Protein AF-A0A7J3BEK4-F1 (afdb_monomer)

Mean predicted aligned error: 5.61 Å

Solvent-accessible surface area (backbone atoms only — not comparable to full-atom values): 9987 Å² total; per-residue (Å²): 113,52,64,47,75,43,79,54,72,83,89,51,79,36,54,78,47,79,45,57,60,59,34,67,45,36,52,53,18,46,53,21,16,52,41,16,47,15,57,76,66,76,44,64,50,42,50,47,17,33,38,39,40,37,51,77,63,97,54,86,47,57,60,48,101,86,69,50,69,46,68,59,43,66,49,36,38,50,6,40,39,46,25,52,46,48,42,25,60,72,73,70,46,81,73,66,74,39,56,46,59,39,10,19,36,37,53,85,26,42,35,34,68,63,77,62,48,65,86,44,49,49,48,53,42,60,76,38,46,95,59,27,36,35,40,36,35,18,31,71,50,55,74,69,56,58,77,75,73,51,41,77,48,42,80,71,62,40,45,79,42,65,29,58,33,50,64,55,54,50,52,60,44,49,58,54,53,55,55,58,64,73,67,71,123

pLDDT: mean 90.03, std 11.68, range [35.66, 98.69]

Sequence (185 aa):
MKTSLISKSDGQLGNLSITGNVGESVREAVENAVTAVSNRHNTNLRRRFDIVVQFESPFEGGTDPTGKRFVAIDGGSIGLATAVALNSAYEKIAIPQKYAFTGKISIYGEVGEVGGITEGKLSAVLSLQDKCQNVVLPGINYEQFQPDELKPFTDRGLRIVPVKTLNEAIELVRESTSTEIGTGK

Structure (mmCIF, N/CA/C/O backbone):
data_AF-A0A7J3BEK4-F1
#
_entry.id   AF-A0A7J3BEK4-F1
#
loop_
_atom_site.group_PDB
_atom_site.id
_atom_site.type_symbol
_atom_site.label_atom_id
_atom_site.label_alt_id
_atom_site.label_comp_id
_atom_site.label_asym_id
_atom_site.label_entity_id
_atom_site.label_seq_id
_atom_site.pdbx_PDB_ins_code
_atom_site.Cartn_x
_atom_site.Cartn_y
_atom_site.Cartn_z
_atom_site.occupancy
_atom_site.B_iso_or_equiv
_atom_site.auth_seq_id
_atom_site.auth_comp_id
_atom_site.auth_asym_id
_atom_site.auth_atom_id
_atom_site.pdbx_PDB_model_num
ATOM 1 N N . MET A 1 1 ? -4.467 6.637 -7.072 1.00 88.81 1 MET A N 1
ATOM 2 C CA . MET A 1 1 ? -3.184 6.064 -7.545 1.00 88.81 1 MET A CA 1
ATOM 3 C C . MET A 1 1 ? -3.490 5.045 -8.625 1.00 88.81 1 MET A C 1
ATOM 5 O O . MET A 1 1 ? -4.447 4.297 -8.468 1.00 88.81 1 MET A O 1
ATOM 9 N N . LYS A 1 2 ? -2.704 5.020 -9.700 1.00 91.38 2 LYS A N 1
ATOM 10 C CA . LYS A 1 2 ? -2.831 4.056 -10.801 1.00 91.38 2 LYS A CA 1
ATOM 11 C C . LYS A 1 2 ? -1.499 3.337 -10.993 1.00 91.38 2 LYS A C 1
ATOM 13 O O . LYS A 1 2 ? -0.446 3.945 -10.801 1.00 91.38 2 LYS A O 1
ATOM 18 N N .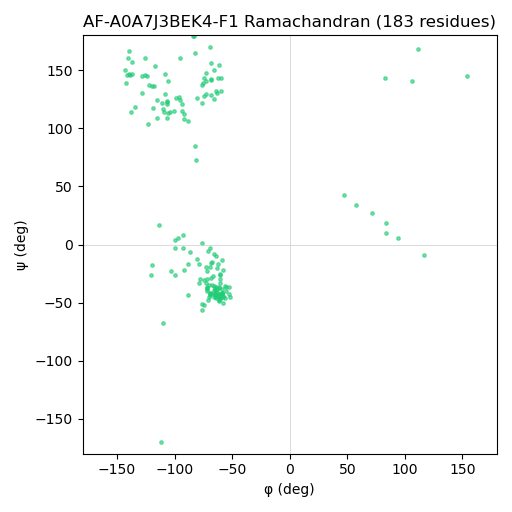 THR A 1 3 ? -1.546 2.059 -11.358 1.00 91.31 3 THR A N 1
ATOM 19 C CA . THR A 1 3 ? -0.350 1.266 -11.674 1.00 91.31 3 THR A CA 1
ATOM 20 C C . THR A 1 3 ? -0.517 0.585 -13.027 1.00 91.31 3 THR A C 1
ATOM 22 O O . THR A 1 3 ? -1.630 0.219 -13.402 1.00 91.31 3 THR A O 1
ATOM 25 N N . SER A 1 4 ? 0.576 0.456 -13.775 1.00 93.06 4 SER A N 1
ATOM 26 C CA . SER A 1 4 ? 0.603 -0.236 -15.063 1.00 93.06 4 SER A CA 1
ATOM 27 C C . SER A 1 4 ? 1.901 -1.021 -15.221 1.00 93.06 4 SER A C 1
ATOM 29 O O . SER A 1 4 ? 2.975 -0.533 -14.859 1.00 93.06 4 SER A O 1
ATOM 31 N N . LEU A 1 5 ? 1.784 -2.233 -15.765 1.00 93.19 5 LEU A N 1
ATOM 32 C CA . LEU A 1 5 ? 2.894 -3.111 -16.120 1.00 93.19 5 LEU A CA 1
ATOM 33 C C . LEU A 1 5 ? 2.893 -3.291 -17.640 1.00 93.19 5 LEU A C 1
ATOM 35 O O . LEU A 1 5 ? 2.012 -3.948 -18.193 1.00 93.19 5 LEU A O 1
ATOM 39 N N . ILE A 1 6 ? 3.871 -2.693 -18.317 1.00 92.62 6 ILE A N 1
ATOM 40 C CA . ILE A 1 6 ? 3.979 -2.712 -19.780 1.00 92.62 6 ILE A CA 1
ATOM 41 C C . ILE A 1 6 ? 5.011 -3.769 -20.162 1.00 92.62 6 ILE A C 1
ATOM 43 O O . ILE A 1 6 ? 6.183 -3.644 -19.811 1.00 92.62 6 ILE A O 1
ATOM 47 N N . SER A 1 7 ? 4.578 -4.832 -20.842 1.00 87.75 7 SER A N 1
ATOM 48 C CA . SER A 1 7 ? 5.454 -5.942 -21.236 1.00 87.75 7 SER A CA 1
ATOM 49 C C . SER A 1 7 ? 6.608 -5.486 -22.124 1.00 87.75 7 SER A C 1
ATOM 51 O O . SER A 1 7 ? 6.430 -4.640 -22.999 1.00 87.75 7 SER A O 1
ATOM 53 N N . LYS A 1 8 ? 7.776 -6.105 -21.933 1.00 83.25 8 LYS A N 1
ATOM 54 C CA . LYS A 1 8 ? 8.975 -5.851 -22.739 1.00 83.25 8 LYS A CA 1
ATOM 55 C C . LYS A 1 8 ? 9.54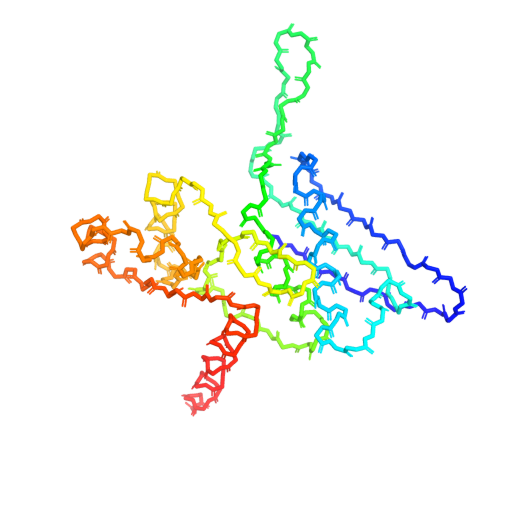5 -7.130 -23.340 1.00 83.25 8 LYS A C 1
ATOM 57 O O . LYS A 1 8 ? 9.286 -8.229 -22.856 1.00 83.25 8 LYS A O 1
ATOM 62 N N . SER A 1 9 ? 10.356 -6.953 -24.378 1.00 72.19 9 SER A N 1
ATOM 63 C CA . SER A 1 9 ? 11.257 -7.976 -24.908 1.00 72.19 9 SER A CA 1
ATOM 64 C C . SER A 1 9 ? 12.393 -8.277 -23.923 1.00 72.19 9 SER A C 1
ATOM 66 O O . SER A 1 9 ? 12.909 -7.367 -23.271 1.00 72.19 9 SER A O 1
ATOM 68 N N . ASP A 1 10 ? 12.784 -9.549 -23.843 1.00 69.00 10 ASP A N 1
ATOM 69 C CA . ASP A 1 10 ? 13.784 -10.052 -22.897 1.00 69.00 10 ASP A CA 1
ATOM 70 C C . ASP A 1 10 ? 15.174 -9.416 -23.111 1.00 69.00 10 ASP A C 1
ATOM 72 O O . ASP A 1 10 ? 15.593 -9.178 -24.244 1.00 69.00 10 ASP A O 1
ATOM 76 N N . GLY A 1 11 ? 15.906 -9.161 -22.018 1.00 66.62 11 GLY A N 1
ATOM 77 C CA . GLY A 1 11 ? 17.333 -8.788 -22.056 1.00 66.62 11 GLY A CA 1
ATOM 78 C C . GLY A 1 11 ? 17.716 -7.395 -21.535 1.00 66.62 11 GLY A C 1
ATOM 79 O O . GLY A 1 11 ? 18.904 -7.144 -21.340 1.00 66.62 11 GLY A O 1
ATOM 80 N N . GLN A 1 12 ? 16.762 -6.502 -21.240 1.00 78.88 12 GLN A N 1
ATOM 81 C CA . GLN A 1 12 ? 17.037 -5.193 -20.619 1.00 78.88 12 GLN A CA 1
ATOM 82 C C . GLN A 1 12 ? 16.207 -4.979 -19.347 1.00 78.88 12 GLN A C 1
ATOM 84 O O . GLN A 1 12 ? 15.060 -5.410 -19.262 1.00 78.88 12 GLN A O 1
ATOM 89 N N . LEU A 1 13 ? 16.777 -4.289 -18.352 1.00 86.38 13 LEU A N 1
ATOM 90 C CA . LEU A 1 13 ? 16.013 -3.844 -17.185 1.00 86.38 13 LEU A CA 1
ATOM 91 C C . LEU A 1 13 ? 14.977 -2.800 -17.619 1.00 86.38 13 LEU A C 1
ATOM 93 O O . LEU A 1 13 ? 15.306 -1.787 -18.232 1.00 86.38 13 LEU A O 1
ATOM 97 N N . GLY A 1 14 ? 13.720 -3.052 -17.286 1.00 88.75 14 GLY A N 1
ATOM 98 C CA . GLY A 1 14 ? 12.605 -2.138 -17.455 1.00 88.75 14 GLY A CA 1
ATOM 99 C C . GLY A 1 14 ? 12.724 -0.904 -16.569 1.00 88.75 14 GLY A C 1
ATOM 100 O O . GLY A 1 14 ? 13.306 -0.924 -15.475 1.00 88.75 14 GLY A O 1
ATOM 101 N N . ASN A 1 15 ? 12.163 0.191 -17.059 1.00 93.88 15 ASN A N 1
ATOM 102 C CA . ASN A 1 15 ? 12.116 1.471 -16.380 1.00 93.88 15 ASN A CA 1
ATOM 103 C C . ASN A 1 15 ? 11.084 1.428 -15.252 1.00 93.88 15 ASN A C 1
ATOM 105 O O . ASN A 1 15 ? 10.029 0.813 -15.386 1.00 93.88 15 ASN A O 1
ATOM 109 N N . LEU A 1 16 ? 11.392 2.099 -14.144 1.00 96.12 16 LEU A N 1
ATOM 110 C CA . LEU A 1 16 ? 10.420 2.412 -13.104 1.00 96.12 16 LEU A CA 1
ATOM 111 C C . LEU A 1 16 ? 10.115 3.907 -13.200 1.00 96.12 16 LEU A C 1
ATOM 113 O O . LEU A 1 16 ? 10.967 4.740 -12.902 1.00 96.12 16 LEU A O 1
ATOM 117 N N . SER A 1 17 ? 8.914 4.242 -13.656 1.00 96.44 17 SER A N 1
ATOM 118 C CA . SER A 1 17 ? 8.445 5.618 -13.781 1.00 96.44 17 SER A CA 1
ATOM 119 C C . SER A 1 17 ? 7.472 5.933 -12.656 1.00 96.44 17 SER A C 1
ATOM 121 O O . SER A 1 17 ? 6.373 5.383 -12.593 1.00 96.44 17 SER A O 1
ATOM 123 N N . ILE A 1 18 ? 7.874 6.848 -11.778 1.00 96.44 18 ILE A N 1
ATOM 124 C CA . ILE A 1 18 ? 7.057 7.330 -10.665 1.00 96.44 18 ILE A CA 1
ATOM 125 C C . ILE A 1 18 ? 6.648 8.761 -10.986 1.00 96.44 18 ILE A C 1
ATOM 127 O O . ILE A 1 18 ? 7.496 9.648 -11.091 1.00 96.44 18 ILE A O 1
ATOM 131 N N . THR A 1 19 ? 5.352 8.975 -11.184 1.00 92.25 19 THR A N 1
ATOM 132 C CA . THR A 1 19 ? 4.799 10.259 -11.631 1.00 92.25 19 THR A CA 1
ATOM 133 C C . THR A 1 19 ? 3.878 10.868 -10.578 1.00 92.25 19 THR A C 1
ATOM 135 O O . THR A 1 19 ? 3.288 10.157 -9.761 1.00 92.25 19 THR A O 1
ATOM 138 N N . GLY A 1 20 ? 3.763 12.196 -10.606 1.00 88.88 20 GLY A N 1
ATOM 139 C CA . GLY A 1 20 ? 3.088 12.995 -9.584 1.00 88.88 20 GLY A CA 1
ATOM 140 C C . GLY A 1 20 ? 4.077 13.854 -8.792 1.00 88.88 20 GLY A C 1
ATOM 141 O O . GLY A 1 20 ? 5.294 13.689 -8.893 1.00 88.88 20 GLY A O 1
ATOM 142 N N . ASN A 1 21 ? 3.562 14.803 -8.010 1.00 89.19 21 ASN A N 1
ATOM 143 C CA . ASN A 1 21 ? 4.382 15.664 -7.156 1.00 89.19 21 ASN A CA 1
ATOM 144 C C . ASN A 1 21 ? 4.754 14.943 -5.844 1.00 89.19 21 ASN A C 1
ATOM 146 O O . ASN A 1 21 ? 4.192 15.233 -4.785 1.00 89.19 21 ASN A O 1
ATOM 150 N N . VAL A 1 22 ? 5.658 13.963 -5.952 1.00 92.12 22 VAL A N 1
ATOM 151 C CA . VAL A 1 22 ? 6.044 13.053 -4.861 1.00 92.12 22 VAL A CA 1
ATOM 152 C C . VAL A 1 22 ? 7.444 13.321 -4.305 1.00 92.12 22 VAL A C 1
ATOM 154 O O . VAL A 1 22 ? 8.357 13.713 -5.040 1.00 92.12 22 VAL A O 1
ATOM 157 N N . GLY A 1 23 ? 7.597 13.080 -3.003 1.00 92.56 23 GLY A N 1
ATOM 158 C CA . GLY A 1 23 ? 8.863 13.138 -2.274 1.00 92.56 23 GLY A CA 1
ATOM 159 C C . GLY A 1 23 ? 9.691 11.859 -2.387 1.00 92.56 23 GLY A C 1
ATOM 160 O O . GLY A 1 23 ? 9.286 10.881 -3.019 1.00 92.56 23 GLY A O 1
ATOM 161 N N . GLU A 1 24 ? 10.864 11.867 -1.757 1.00 93.44 24 GLU A N 1
ATOM 162 C CA . GLU A 1 24 ? 11.824 10.764 -1.860 1.00 93.44 24 GLU A CA 1
ATOM 163 C C . GLU A 1 24 ? 11.366 9.511 -1.112 1.00 93.44 24 GLU A C 1
ATOM 165 O O . GLU A 1 24 ? 11.479 8.405 -1.635 1.00 93.44 24 GLU A O 1
ATOM 170 N N . SER A 1 25 ? 10.718 9.678 0.044 1.00 95.31 25 SER A N 1
ATOM 171 C CA . SER A 1 25 ? 10.191 8.549 0.822 1.00 95.31 25 SER A CA 1
ATOM 172 C C . SER A 1 25 ? 9.147 7.742 0.042 1.00 95.31 25 SER A C 1
ATOM 174 O O . SER A 1 25 ? 8.990 6.541 0.255 1.00 95.31 25 SER A O 1
ATOM 176 N N . VAL A 1 26 ? 8.407 8.395 -0.862 1.00 96.00 26 VAL A N 1
ATOM 177 C CA . VAL A 1 26 ? 7.454 7.717 -1.754 1.00 96.00 26 VAL A CA 1
ATOM 178 C C . VAL A 1 26 ? 8.193 6.914 -2.816 1.00 96.00 26 VAL A C 1
ATOM 180 O O . VAL A 1 26 ? 7.775 5.797 -3.112 1.00 96.00 26 VAL A O 1
ATOM 183 N N . ARG A 1 27 ? 9.292 7.441 -3.376 1.00 96.69 27 ARG A N 1
ATOM 184 C CA . ARG A 1 27 ? 10.103 6.699 -4.351 1.00 96.69 27 ARG A CA 1
ATOM 185 C C . ARG A 1 27 ? 10.677 5.432 -3.735 1.00 96.69 27 ARG A C 1
ATOM 187 O O . ARG A 1 27 ? 10.471 4.356 -4.290 1.00 96.69 27 ARG A O 1
ATOM 194 N N . GLU A 1 28 ? 11.267 5.548 -2.549 1.00 97.56 28 GLU A N 1
ATOM 195 C CA . GLU A 1 28 ? 11.773 4.404 -1.787 1.00 97.56 28 GLU A CA 1
ATOM 196 C C . GLU A 1 28 ? 10.661 3.380 -1.496 1.00 97.56 28 GLU A C 1
ATOM 198 O O . GLU A 1 28 ? 10.823 2.181 -1.727 1.00 97.56 28 GLU A O 1
ATOM 203 N N . ALA A 1 29 ? 9.481 3.839 -1.062 1.00 98.19 29 ALA A N 1
ATOM 204 C CA . ALA A 1 29 ? 8.347 2.954 -0.801 1.00 98.19 29 ALA A CA 1
ATOM 205 C C . ALA A 1 29 ? 7.874 2.201 -2.058 1.00 98.19 29 ALA A C 1
ATOM 207 O O . ALA A 1 29 ? 7.493 1.032 -1.963 1.00 98.19 29 ALA A O 1
ATOM 208 N N . VAL A 1 30 ? 7.907 2.842 -3.231 1.00 98.38 30 VAL A N 1
ATOM 209 C CA . VAL A 1 30 ? 7.577 2.198 -4.510 1.00 98.38 30 VAL A CA 1
ATOM 210 C C . VAL A 1 30 ? 8.637 1.163 -4.891 1.00 98.38 30 VAL A C 1
ATOM 212 O O . VAL A 1 30 ? 8.276 0.069 -5.321 1.00 98.38 30 VAL A O 1
ATOM 215 N N . GLU A 1 31 ? 9.925 1.452 -4.708 1.00 98.12 31 GLU A N 1
ATOM 216 C CA . GLU A 1 31 ? 11.001 0.485 -4.971 1.00 98.12 31 GLU A CA 1
ATOM 217 C C . GLU A 1 31 ? 10.906 -0.748 -4.063 1.00 98.12 31 GLU A C 1
ATOM 219 O O . GLU A 1 31 ? 10.997 -1.889 -4.539 1.00 98.12 31 GLU A O 1
ATOM 224 N N . ASN A 1 32 ? 10.621 -0.538 -2.776 1.00 98.50 32 ASN A N 1
ATOM 225 C CA . ASN A 1 32 ? 10.366 -1.621 -1.830 1.00 98.50 32 ASN A CA 1
ATOM 226 C C . ASN A 1 32 ? 9.141 -2.443 -2.240 1.00 98.50 32 ASN A C 1
ATOM 228 O O . ASN A 1 32 ? 9.200 -3.670 -2.229 1.00 98.50 32 ASN A O 1
ATOM 232 N N . ALA A 1 33 ? 8.058 -1.794 -2.678 1.00 98.62 33 ALA A N 1
ATOM 233 C CA . ALA A 1 33 ? 6.862 -2.474 -3.169 1.00 98.62 33 ALA A CA 1
ATOM 234 C C . ALA A 1 33 ? 7.137 -3.322 -4.425 1.00 98.62 33 ALA A C 1
ATOM 236 O O . ALA A 1 33 ? 6.710 -4.475 -4.492 1.00 98.62 33 ALA A O 1
ATOM 237 N N . VAL A 1 34 ? 7.882 -2.794 -5.405 1.00 98.44 34 VAL A N 1
ATOM 238 C CA . VAL A 1 34 ? 8.292 -3.545 -6.607 1.00 98.44 34 VAL A CA 1
ATOM 239 C C . VAL A 1 34 ? 9.107 -4.779 -6.222 1.00 98.44 34 VAL A C 1
ATOM 241 O O . VAL A 1 34 ? 8.896 -5.861 -6.780 1.00 98.44 34 VAL A O 1
ATOM 244 N N . THR A 1 35 ? 10.013 -4.638 -5.255 1.00 98.44 35 THR A N 1
ATOM 245 C CA . THR A 1 35 ? 10.847 -5.740 -4.761 1.00 98.44 35 THR A CA 1
ATOM 246 C C . THR A 1 35 ? 10.022 -6.770 -3.987 1.00 98.44 35 THR A C 1
ATOM 248 O O . THR A 1 35 ? 10.152 -7.964 -4.243 1.00 98.44 35 THR A O 1
ATOM 251 N N . ALA A 1 36 ? 9.101 -6.335 -3.126 1.00 98.62 36 ALA A N 1
ATOM 252 C CA . ALA A 1 36 ? 8.207 -7.217 -2.377 1.00 98.62 36 ALA A CA 1
ATOM 253 C C . ALA A 1 36 ? 7.324 -8.068 -3.298 1.00 98.62 36 ALA A C 1
ATOM 255 O O . ALA A 1 36 ? 7.233 -9.283 -3.127 1.00 98.62 36 ALA A O 1
ATOM 256 N N . VAL A 1 37 ? 6.722 -7.455 -4.324 1.00 98.38 37 VAL A N 1
ATOM 257 C CA . VAL A 1 37 ? 5.917 -8.181 -5.321 1.00 98.38 37 VAL A CA 1
ATOM 258 C C . VAL A 1 37 ? 6.798 -9.109 -6.166 1.00 98.38 37 VAL A C 1
ATOM 260 O O . VAL A 1 37 ? 6.380 -10.219 -6.490 1.00 98.38 37 VAL A O 1
ATOM 263 N N . SER A 1 38 ? 8.038 -8.707 -6.465 1.00 97.75 38 SER A N 1
ATOM 264 C CA . SER A 1 38 ? 9.013 -9.555 -7.171 1.00 97.75 38 SER A CA 1
ATOM 265 C C . SER A 1 38 ? 9.329 -10.823 -6.378 1.00 97.75 38 SER A C 1
ATOM 267 O O . SER A 1 38 ? 9.233 -11.932 -6.906 1.00 97.75 38 SER A O 1
ATOM 269 N N . ASN A 1 39 ? 9.625 -10.662 -5.088 1.00 98.00 39 ASN A N 1
ATOM 270 C CA . ASN A 1 39 ? 9.930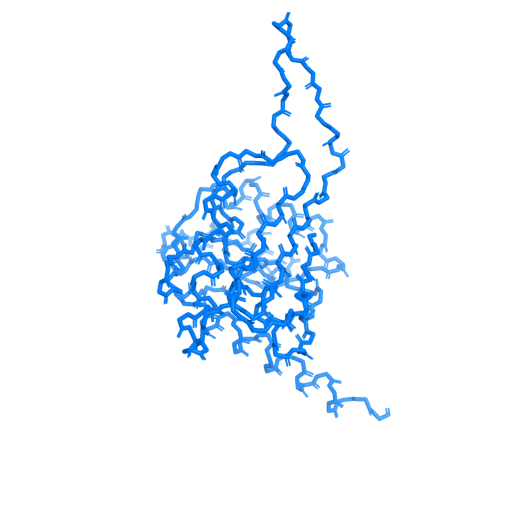 -11.763 -4.181 1.00 98.00 39 ASN A CA 1
ATOM 271 C C . ASN A 1 39 ? 8.723 -12.687 -3.977 1.00 98.00 39 ASN A C 1
ATOM 273 O O . ASN A 1 39 ? 8.877 -13.903 -4.063 1.00 98.00 39 ASN A O 1
ATOM 277 N N . ARG A 1 40 ? 7.513 -12.131 -3.799 1.00 96.94 40 ARG A N 1
ATOM 278 C CA . ARG A 1 40 ? 6.268 -12.914 -3.677 1.00 96.94 40 ARG A CA 1
ATOM 279 C C . ARG A 1 40 ? 6.050 -13.851 -4.868 1.00 96.94 40 ARG A C 1
ATOM 281 O O . ARG A 1 40 ? 5.606 -14.978 -4.679 1.00 96.94 40 ARG A O 1
ATOM 288 N N . HIS A 1 41 ? 6.362 -13.391 -6.079 1.00 96.94 41 HIS A N 1
ATOM 289 C CA . HIS A 1 41 ? 6.136 -14.137 -7.323 1.00 96.94 41 HIS A CA 1
ATOM 290 C C . HIS A 1 41 ? 7.367 -14.886 -7.838 1.00 96.94 41 HIS A C 1
ATOM 292 O O . HIS A 1 41 ? 7.324 -15.436 -8.938 1.00 96.94 41 HIS A O 1
ATOM 298 N N . ASN A 1 42 ? 8.466 -14.890 -7.075 1.00 96.25 42 ASN A N 1
ATOM 299 C CA . ASN A 1 42 ? 9.753 -15.460 -7.480 1.00 96.25 42 ASN A CA 1
ATOM 300 C C . ASN A 1 42 ? 10.171 -15.028 -8.906 1.00 96.25 42 ASN A C 1
ATOM 302 O O . ASN A 1 42 ? 10.600 -15.830 -9.735 1.00 96.25 42 ASN A O 1
ATOM 306 N N . THR A 1 43 ? 9.981 -13.744 -9.218 1.00 94.06 43 THR A N 1
ATOM 307 C CA . THR A 1 43 ? 10.243 -13.157 -10.538 1.00 94.06 43 THR A CA 1
ATOM 308 C C . THR A 1 43 ? 10.807 -11.758 -10.373 1.00 94.06 43 THR A C 1
ATOM 310 O O . THR A 1 43 ? 10.436 -11.039 -9.459 1.00 94.06 43 THR A O 1
ATOM 313 N N . ASN A 1 44 ? 11.640 -11.299 -11.303 1.00 92.81 44 ASN A N 1
ATOM 314 C CA . ASN A 1 44 ? 12.054 -9.898 -11.322 1.00 92.81 44 ASN A CA 1
ATOM 315 C C . ASN A 1 44 ? 11.048 -9.078 -12.145 1.00 92.81 44 ASN A C 1
ATOM 317 O O . ASN A 1 44 ? 11.047 -9.182 -13.374 1.00 92.81 44 ASN A O 1
ATOM 321 N N . LEU A 1 45 ? 10.198 -8.269 -11.495 1.00 93.88 45 LEU A N 1
ATOM 322 C CA . LEU A 1 45 ? 9.197 -7.464 -12.212 1.00 93.88 45 LEU A CA 1
ATOM 323 C C . LEU A 1 45 ? 9.853 -6.519 -13.223 1.00 93.88 45 LEU A C 1
ATOM 325 O O . LEU A 1 45 ? 9.383 -6.423 -14.354 1.00 93.88 45 LEU A O 1
ATOM 329 N N . ARG A 1 46 ? 10.968 -5.874 -12.861 1.00 93.12 46 ARG A N 1
ATOM 330 C CA . ARG A 1 46 ? 11.664 -4.942 -13.759 1.00 93.12 46 ARG A CA 1
ATOM 331 C C . ARG A 1 46 ? 12.267 -5.631 -14.976 1.00 93.12 46 ARG A C 1
ATOM 333 O O . ARG A 1 46 ? 12.381 -5.000 -16.010 1.00 93.12 46 ARG A O 1
ATOM 340 N N . ARG A 1 47 ? 12.632 -6.913 -14.920 1.00 92.62 47 ARG A N 1
ATOM 341 C CA . ARG A 1 47 ? 13.070 -7.635 -16.133 1.00 92.62 47 ARG A CA 1
ATOM 342 C C . ARG A 1 47 ? 11.927 -7.931 -17.098 1.00 92.62 47 ARG A C 1
ATOM 344 O O . ARG A 1 47 ? 12.177 -8.141 -18.276 1.00 92.62 47 ARG A O 1
ATOM 351 N N . ARG A 1 48 ? 10.690 -7.956 -16.605 1.00 92.06 48 ARG A N 1
ATOM 352 C CA . ARG A 1 48 ? 9.513 -8.326 -17.396 1.00 92.06 48 ARG A CA 1
ATOM 353 C C . ARG A 1 48 ? 8.714 -7.124 -17.889 1.00 92.06 48 ARG A C 1
ATOM 355 O O . ARG A 1 48 ? 8.020 -7.240 -18.900 1.00 92.06 48 ARG A O 1
ATOM 362 N N . PHE A 1 49 ? 8.794 -5.998 -17.180 1.00 95.12 49 PHE A N 1
ATOM 363 C CA . PHE A 1 49 ? 7.920 -4.854 -17.406 1.00 95.12 49 PHE A CA 1
ATOM 364 C C . PHE A 1 49 ? 8.640 -3.513 -17.262 1.00 95.12 49 PHE A C 1
ATOM 366 O O . PHE A 1 49 ? 9.481 -3.342 -16.378 1.00 95.12 49 PHE A O 1
ATOM 373 N N . ASP A 1 50 ? 8.226 -2.534 -18.069 1.00 95.25 50 ASP A N 1
ATOM 374 C CA . ASP A 1 50 ? 8.271 -1.135 -17.644 1.00 95.25 50 ASP A CA 1
ATOM 375 C C . ASP A 1 50 ? 7.130 -0.918 -16.639 1.00 95.25 50 ASP A C 1
ATOM 377 O O . ASP A 1 50 ? 5.976 -1.272 -16.897 1.00 95.25 50 ASP A O 1
ATOM 381 N N . ILE A 1 51 ? 7.462 -0.375 -15.471 1.00 96.94 51 ILE A N 1
ATOM 382 C CA . ILE A 1 51 ? 6.536 -0.188 -14.355 1.00 96.94 51 ILE A CA 1
ATOM 383 C C . ILE A 1 51 ? 6.209 1.294 -14.258 1.00 96.94 51 ILE A C 1
ATOM 385 O O . ILE A 1 51 ? 7.104 2.120 -14.083 1.00 96.94 51 ILE A O 1
ATOM 389 N N . VAL A 1 52 ? 4.924 1.632 -14.323 1.00 97.12 52 VAL A N 1
ATOM 390 C CA . VAL A 1 52 ? 4.449 3.004 -14.131 1.00 97.12 52 VAL A CA 1
ATOM 391 C C . VAL A 1 52 ? 3.586 3.062 -12.882 1.00 97.12 52 VAL A C 1
ATOM 393 O O . VAL A 1 52 ? 2.590 2.344 -12.778 1.00 97.12 52 VAL A O 1
ATOM 396 N N . VAL A 1 53 ? 3.949 3.940 -11.950 1.00 97.31 53 VAL A N 1
ATOM 397 C CA . VAL A 1 53 ? 3.152 4.264 -10.764 1.00 97.31 53 VAL A CA 1
ATOM 398 C C . VAL A 1 53 ? 2.810 5.747 -10.815 1.00 97.31 53 VAL A C 1
ATOM 400 O O . VAL A 1 53 ? 3.690 6.610 -10.823 1.00 97.31 53 VAL A O 1
ATOM 403 N N . GLN A 1 54 ? 1.517 6.049 -10.888 1.00 95.38 54 GLN A N 1
ATOM 404 C CA . GLN A 1 54 ? 1.007 7.413 -10.951 1.00 95.38 54 GLN A CA 1
ATOM 405 C C . GLN A 1 54 ? 0.268 7.772 -9.670 1.00 95.38 54 GLN A C 1
ATOM 407 O O . GLN A 1 54 ? -0.742 7.154 -9.304 1.00 95.38 54 GLN A O 1
ATOM 412 N N . PHE A 1 55 ? 0.750 8.831 -9.029 1.00 92.62 55 PHE A N 1
ATOM 413 C CA . PHE A 1 55 ? 0.083 9.479 -7.916 1.00 92.62 55 PHE A CA 1
ATOM 414 C C . PHE A 1 55 ? -0.675 10.707 -8.416 1.00 92.62 55 PHE A C 1
ATOM 416 O O . PHE A 1 55 ? -0.112 11.586 -9.065 1.00 92.62 55 PHE A O 1
ATOM 423 N N . GLU A 1 56 ? -1.964 10.754 -8.098 1.00 87.75 56 GLU A N 1
ATOM 424 C CA . GLU A 1 56 ? -2.836 11.890 -8.377 1.00 87.75 56 GLU A CA 1
ATOM 425 C C . GLU A 1 56 ? -3.095 12.590 -7.044 1.00 87.75 56 GLU A C 1
ATOM 427 O O . GLU A 1 56 ? -3.545 11.955 -6.088 1.00 87.75 56 GLU A O 1
ATOM 432 N N . SER A 1 57 ? -2.766 13.878 -6.978 1.00 79.00 57 SER A N 1
ATOM 433 C CA . SER A 1 57 ? -3.061 14.743 -5.840 1.00 79.00 57 SER A CA 1
ATOM 434 C C . SER A 1 57 ? -3.953 15.880 -6.325 1.00 79.00 57 SER A C 1
ATOM 436 O O . SER A 1 57 ? -3.641 16.456 -7.367 1.00 79.00 57 SER A O 1
ATOM 438 N N . PRO A 1 58 ? -5.015 16.254 -5.588 1.00 70.50 58 PRO A N 1
ATOM 439 C CA . PRO A 1 58 ? -5.752 17.483 -5.872 1.00 70.50 58 PRO A CA 1
ATOM 440 C C . PRO A 1 58 ? -4.914 18.739 -5.579 1.00 70.50 58 PRO A C 1
ATOM 442 O O . PRO A 1 58 ? -5.255 19.828 -6.027 1.00 70.50 58 PRO A O 1
ATOM 445 N N . PHE A 1 59 ? -3.810 18.599 -4.839 1.00 68.50 59 PHE A N 1
ATOM 446 C CA . PHE A 1 59 ? -2.844 19.665 -4.622 1.00 68.50 59 PHE A CA 1
ATOM 447 C C . PHE A 1 59 ? -1.759 19.584 -5.696 1.00 68.50 59 PHE A C 1
ATOM 449 O O . PHE A 1 59 ? -0.890 18.710 -5.637 1.00 68.50 59 PHE A O 1
ATOM 456 N N . GLU A 1 60 ? -1.771 20.523 -6.645 1.00 60.66 60 GLU A N 1
ATOM 457 C CA . GLU A 1 60 ? -0.752 20.619 -7.707 1.00 60.66 60 GLU A CA 1
ATOM 458 C C . GLU A 1 60 ? 0.654 20.957 -7.165 1.00 60.66 60 GLU A C 1
ATOM 460 O O . GLU A 1 60 ? 1.661 20.828 -7.863 1.00 60.66 60 GLU A O 1
ATOM 465 N N . GLY A 1 61 ? 0.748 21.286 -5.873 1.00 61.56 61 GLY A N 1
ATOM 466 C CA . GLY A 1 61 ? 1.936 21.853 -5.256 1.00 61.56 61 GLY A CA 1
ATOM 467 C C . GLY A 1 61 ? 1.985 23.358 -5.487 1.00 61.56 61 GLY A C 1
ATOM 468 O O . GLY A 1 61 ? 1.580 23.864 -6.525 1.00 61.56 61 GLY A O 1
ATOM 469 N N . GLY A 1 62 ? 2.466 24.084 -4.487 1.00 68.25 62 GLY A N 1
ATOM 470 C CA . GLY A 1 62 ? 2.826 25.494 -4.624 1.00 68.25 62 GLY A CA 1
ATOM 471 C C . GLY A 1 62 ? 4.333 25.662 -4.500 1.00 68.25 62 GLY A C 1
ATOM 472 O O . GLY A 1 62 ? 5.074 24.680 -4.431 1.00 68.25 62 GLY A O 1
ATOM 473 N N . THR A 1 63 ? 4.779 26.901 -4.401 1.00 74.00 63 THR A N 1
ATOM 474 C CA . THR A 1 63 ? 6.167 27.247 -4.104 1.00 74.00 63 THR A CA 1
ATOM 475 C C . THR A 1 63 ? 6.211 28.009 -2.793 1.00 74.00 63 THR A C 1
ATOM 477 O O . THR A 1 63 ? 5.366 28.871 -2.549 1.00 74.00 63 THR A O 1
ATOM 480 N N . ASP A 1 64 ? 7.172 27.683 -1.936 1.00 78.44 64 ASP A N 1
ATOM 481 C CA . ASP A 1 64 ? 7.440 28.500 -0.760 1.00 78.44 64 ASP A CA 1
ATOM 482 C C . ASP A 1 64 ? 8.054 29.858 -1.173 1.00 78.44 64 ASP A C 1
ATOM 484 O O . ASP A 1 64 ? 8.429 30.043 -2.338 1.00 78.44 64 ASP A O 1
ATOM 488 N N . PRO A 1 65 ? 8.186 30.826 -0.246 1.00 82.12 65 PRO A N 1
ATOM 489 C CA . PRO A 1 65 ? 8.778 32.132 -0.548 1.00 82.12 65 PRO A CA 1
ATOM 490 C C . PRO A 1 65 ? 10.225 32.079 -1.071 1.00 82.12 65 PRO A C 1
ATOM 492 O O . PRO A 1 65 ? 10.721 33.081 -1.576 1.00 82.12 65 PRO A O 1
ATOM 495 N N . THR A 1 66 ? 10.908 30.934 -0.958 1.00 84.00 66 THR A N 1
ATOM 496 C CA . THR A 1 66 ? 12.270 30.710 -1.468 1.00 84.00 66 THR A CA 1
ATOM 497 C C . THR A 1 66 ? 12.287 30.126 -2.885 1.00 84.00 66 THR A C 1
ATOM 499 O O . THR A 1 66 ? 13.353 29.954 -3.471 1.00 84.00 66 THR A O 1
ATOM 502 N N . GLY A 1 67 ? 11.115 29.829 -3.458 1.00 76.31 67 GLY A N 1
ATOM 503 C CA . GLY A 1 67 ? 10.981 29.190 -4.765 1.00 76.31 67 GLY A CA 1
ATOM 504 C C . GLY A 1 67 ? 11.102 27.664 -4.721 1.00 76.31 67 GLY A C 1
ATOM 505 O O . GLY A 1 67 ? 11.139 27.027 -5.776 1.00 76.31 67 GLY A O 1
ATOM 506 N N . LYS A 1 68 ? 11.110 27.042 -3.533 1.00 76.88 68 LYS A N 1
ATOM 507 C CA . LYS A 1 68 ? 11.096 25.580 -3.399 1.00 76.88 68 LYS A CA 1
ATOM 508 C C . LYS A 1 68 ? 9.675 25.052 -3.568 1.00 76.88 68 LYS A C 1
ATOM 510 O O . LYS A 1 68 ? 8.752 25.474 -2.874 1.00 76.88 68 LYS A O 1
ATOM 515 N N . ARG A 1 69 ? 9.491 24.101 -4.486 1.00 73.19 69 ARG A N 1
ATOM 516 C CA . ARG A 1 69 ? 8.183 23.479 -4.728 1.00 73.19 69 ARG A CA 1
ATOM 517 C C . ARG A 1 69 ? 7.776 22.621 -3.528 1.00 73.19 69 ARG A C 1
ATOM 519 O O . ARG A 1 69 ? 8.546 21.765 -3.092 1.00 73.19 69 ARG A O 1
ATOM 526 N N . PHE A 1 70 ? 6.568 22.825 -3.014 1.00 78.31 70 PHE A N 1
ATOM 527 C CA . PHE A 1 70 ? 5.988 21.972 -1.987 1.00 78.31 70 PHE A CA 1
ATOM 528 C C . PHE A 1 70 ? 5.781 20.571 -2.552 1.00 78.31 70 PHE A C 1
ATOM 530 O O . PHE A 1 70 ? 5.231 20.402 -3.644 1.00 78.31 70 PHE A O 1
ATOM 537 N N . VAL A 1 71 ? 6.208 19.569 -1.793 1.00 77.75 71 VAL A N 1
ATOM 538 C CA . VAL A 1 71 ? 5.912 18.171 -2.088 1.00 77.75 71 VAL A CA 1
ATOM 539 C C . VAL A 1 71 ? 4.464 17.914 -1.690 1.00 77.75 71 VAL A C 1
ATOM 541 O O . VAL A 1 71 ? 4.092 18.144 -0.543 1.00 77.75 71 VAL A O 1
ATOM 544 N N . ALA A 1 72 ? 3.642 17.472 -2.641 1.00 79.19 72 ALA A N 1
ATOM 545 C CA . ALA A 1 72 ? 2.224 17.238 -2.381 1.00 79.19 72 ALA A CA 1
ATOM 546 C C . ALA A 1 72 ? 1.984 15.906 -1.658 1.00 79.19 72 ALA A C 1
ATOM 548 O O . ALA A 1 72 ? 1.051 15.799 -0.867 1.00 79.19 72 ALA A O 1
ATOM 549 N N . ILE A 1 73 ? 2.807 14.890 -1.941 1.00 84.19 73 ILE A N 1
ATOM 550 C CA . ILE A 1 73 ? 2.701 13.557 -1.341 1.00 84.19 73 ILE A CA 1
ATOM 551 C C . ILE A 1 73 ? 4.090 13.098 -0.902 1.00 84.19 73 ILE A C 1
ATOM 553 O O . ILE A 1 73 ? 4.982 12.918 -1.732 1.00 84.19 73 ILE A O 1
ATOM 557 N N . ASP A 1 74 ? 4.264 12.871 0.396 1.00 87.69 74 ASP A N 1
ATOM 558 C CA . ASP A 1 74 ? 5.487 12.304 0.961 1.00 87.69 74 ASP A CA 1
ATOM 559 C C . ASP A 1 74 ? 5.164 11.308 2.085 1.00 87.69 74 ASP A C 1
ATOM 561 O O . ASP A 1 74 ? 4.078 11.325 2.666 1.00 87.69 74 ASP A O 1
ATOM 565 N N . GLY A 1 75 ? 6.127 10.441 2.392 1.00 91.38 75 GLY A N 1
ATOM 566 C CA . GLY A 1 75 ? 6.070 9.465 3.474 1.00 91.38 75 GLY A CA 1
ATOM 567 C C . GLY A 1 75 ? 5.860 8.020 3.013 1.00 91.38 75 GLY A C 1
ATOM 568 O O . GLY A 1 75 ? 5.048 7.712 2.142 1.00 91.38 75 GLY A O 1
ATOM 569 N N . GLY A 1 76 ? 6.553 7.093 3.680 1.00 93.94 76 GLY A N 1
ATOM 570 C CA . GLY A 1 76 ? 6.544 5.664 3.338 1.00 93.94 76 GLY A CA 1
ATOM 571 C C . GLY A 1 76 ? 5.226 4.922 3.602 1.00 93.94 76 GLY A C 1
ATOM 572 O O . GLY A 1 76 ? 5.114 3.745 3.277 1.00 93.94 76 GLY A O 1
ATOM 573 N N . SER A 1 77 ? 4.208 5.586 4.164 1.00 96.12 77 SER A N 1
ATOM 574 C CA . SER A 1 77 ? 2.907 4.972 4.488 1.00 96.12 77 SER A CA 1
ATOM 575 C C . SER A 1 77 ? 2.107 4.472 3.276 1.00 96.12 77 SER A C 1
ATOM 577 O O . SER A 1 77 ? 1.116 3.768 3.446 1.00 96.12 77 SER A O 1
ATOM 579 N N . ILE A 1 78 ? 2.543 4.811 2.060 1.00 96.38 78 ILE A N 1
ATOM 580 C CA . ILE A 1 78 ? 1.936 4.388 0.793 1.00 96.38 78 ILE A CA 1
ATOM 581 C C . ILE A 1 78 ? 2.456 3.029 0.290 1.00 96.38 78 ILE A C 1
ATOM 583 O O . ILE A 1 78 ? 1.955 2.501 -0.707 1.00 96.38 78 ILE A O 1
ATOM 587 N N . GLY A 1 79 ? 3.462 2.457 0.962 1.00 98.12 79 GLY A N 1
ATOM 588 C CA . GLY A 1 79 ? 4.147 1.236 0.536 1.00 98.12 79 GLY A CA 1
ATOM 589 C C . GLY A 1 79 ? 3.201 0.049 0.371 1.00 98.12 79 GLY A C 1
ATOM 590 O O . GLY A 1 79 ? 3.169 -0.565 -0.696 1.00 98.12 79 GLY A O 1
ATOM 591 N N . LEU A 1 80 ? 2.369 -0.230 1.381 1.00 98.56 80 LEU A N 1
ATOM 592 C CA . LEU A 1 80 ? 1.402 -1.331 1.322 1.00 98.56 80 LEU A CA 1
ATOM 593 C C . LEU A 1 80 ? 0.400 -1.151 0.172 1.00 98.56 80 LEU A C 1
ATOM 595 O O . LEU A 1 80 ? 0.183 -2.077 -0.608 1.00 98.56 80 LEU A O 1
ATOM 599 N N . ALA A 1 81 ? -0.166 0.050 0.024 1.00 97.88 81 ALA A N 1
ATOM 600 C CA . ALA A 1 81 ? -1.108 0.356 -1.053 1.00 97.88 81 ALA A CA 1
ATOM 601 C C . ALA A 1 81 ? -0.478 0.132 -2.437 1.00 97.88 81 ALA A C 1
ATOM 603 O O . ALA A 1 81 ? -1.099 -0.447 -3.329 1.00 97.88 81 ALA A O 1
ATOM 604 N N . THR A 1 82 ? 0.775 0.565 -2.601 1.00 98.19 82 THR A N 1
ATOM 605 C CA . THR A 1 82 ? 1.540 0.400 -3.842 1.00 98.19 82 THR A CA 1
ATOM 606 C C . THR A 1 82 ? 1.787 -1.074 -4.144 1.00 98.19 82 THR A C 1
ATOM 608 O O . THR A 1 82 ? 1.558 -1.510 -5.270 1.00 98.19 82 THR A O 1
ATOM 611 N N . ALA A 1 83 ? 2.196 -1.860 -3.146 1.00 98.50 83 ALA A N 1
ATOM 612 C CA . ALA A 1 83 ? 2.448 -3.288 -3.312 1.00 98.50 83 ALA A CA 1
ATOM 613 C C . ALA A 1 83 ? 1.172 -4.060 -3.687 1.00 98.50 83 ALA A C 1
ATOM 615 O O . ALA A 1 83 ? 1.198 -4.869 -4.614 1.00 98.50 83 ALA A O 1
ATOM 616 N N . VAL A 1 84 ? 0.040 -3.763 -3.039 1.00 98.19 84 VAL A N 1
ATOM 617 C CA . VAL A 1 84 ? -1.266 -4.357 -3.377 1.00 98.19 84 VAL A CA 1
ATOM 618 C C . VAL A 1 84 ? -1.679 -4.001 -4.809 1.00 98.19 84 VAL A C 1
ATOM 620 O O . VAL A 1 84 ? -2.099 -4.878 -5.564 1.00 98.19 84 VAL A O 1
ATOM 623 N N . ALA A 1 85 ? -1.516 -2.740 -5.221 1.00 97.62 85 ALA A N 1
ATOM 624 C CA . ALA A 1 85 ? -1.850 -2.302 -6.576 1.00 97.62 85 ALA A CA 1
ATOM 625 C C . ALA A 1 85 ? -0.956 -2.952 -7.646 1.00 97.62 85 ALA A C 1
ATOM 627 O O . ALA A 1 85 ? -1.458 -3.416 -8.668 1.00 97.62 85 ALA A O 1
ATOM 628 N N . LEU A 1 86 ? 0.355 -3.049 -7.401 1.00 98.12 86 LEU A N 1
ATOM 629 C CA . LEU A 1 86 ? 1.283 -3.737 -8.302 1.00 98.12 86 LEU A CA 1
ATOM 630 C C . LEU A 1 86 ? 0.978 -5.236 -8.400 1.00 98.12 86 LEU A C 1
ATOM 632 O O . LEU A 1 86 ? 0.999 -5.788 -9.499 1.00 98.12 86 LEU A O 1
ATOM 636 N N . ASN A 1 87 ? 0.651 -5.890 -7.280 1.00 97.62 87 ASN A N 1
ATOM 637 C CA . ASN A 1 87 ? 0.228 -7.288 -7.285 1.00 97.62 87 ASN A CA 1
ATOM 638 C C . ASN A 1 87 ? -1.062 -7.478 -8.095 1.00 97.62 87 ASN A C 1
ATOM 640 O O . ASN A 1 87 ? -1.138 -8.382 -8.920 1.00 97.62 87 ASN A O 1
ATOM 644 N N . SER A 1 88 ? -2.045 -6.592 -7.914 1.00 96.25 88 SER A N 1
ATOM 645 C CA . SER A 1 88 ? -3.283 -6.572 -8.701 1.00 96.25 88 SER A CA 1
ATOM 646 C C . SER A 1 88 ? -3.010 -6.455 -10.202 1.00 96.25 88 SER A C 1
ATOM 648 O O . SER A 1 88 ? -3.554 -7.236 -10.983 1.00 96.25 88 SER A O 1
ATOM 650 N N . ALA A 1 89 ? -2.122 -5.543 -10.613 1.00 96.12 89 ALA A N 1
ATOM 651 C CA . ALA A 1 89 ? -1.733 -5.382 -12.013 1.00 96.12 89 ALA A CA 1
ATOM 652 C C . ALA A 1 89 ? -1.013 -6.623 -12.572 1.00 96.12 89 ALA A C 1
ATOM 654 O O . ALA A 1 89 ? -1.224 -6.988 -13.729 1.00 96.12 89 ALA A O 1
ATOM 655 N N . TYR A 1 90 ? -0.188 -7.286 -11.756 1.00 96.06 90 TYR A N 1
ATOM 656 C CA . TYR A 1 90 ? 0.533 -8.499 -12.142 1.00 96.06 90 TYR A CA 1
ATOM 657 C C . TYR A 1 90 ? -0.394 -9.715 -12.286 1.00 96.06 90 TYR A C 1
ATOM 659 O O . TYR A 1 90 ? -0.349 -10.411 -13.300 1.00 96.06 90 TYR A O 1
ATOM 667 N N . GLU A 1 91 ? -1.262 -9.952 -11.300 1.00 94.75 91 GLU A N 1
ATOM 668 C CA . GLU A 1 91 ? -2.197 -11.087 -11.274 1.00 94.75 91 GLU A CA 1
ATOM 669 C C . GLU A 1 91 ? -3.455 -10.844 -12.125 1.00 94.75 91 GLU A C 1
ATOM 671 O O . GLU A 1 91 ? -4.206 -11.779 -12.393 1.00 94.75 91 GLU A O 1
ATOM 676 N N . LYS A 1 92 ? -3.686 -9.600 -12.569 1.00 92.56 92 LYS A N 1
ATOM 677 C CA . LYS A 1 92 ? -4.910 -9.148 -13.256 1.00 92.56 92 LYS A CA 1
ATOM 678 C C . LYS A 1 92 ? -6.181 -9.381 -12.430 1.00 92.56 92 LYS A C 1
ATOM 680 O O . LYS A 1 92 ? -7.249 -9.646 -12.980 1.00 92.56 92 LYS A O 1
ATOM 685 N N . ILE A 1 93 ? -6.069 -9.258 -11.109 1.00 90.94 93 ILE A N 1
ATOM 686 C CA . ILE A 1 93 ? -7.187 -9.387 -10.168 1.00 90.94 93 ILE A CA 1
ATOM 687 C C . ILE A 1 93 ? -7.540 -8.000 -9.649 1.00 90.94 93 ILE A C 1
ATOM 689 O O . ILE A 1 93 ? -6.697 -7.330 -9.057 1.00 90.94 93 ILE A O 1
ATOM 693 N N . ALA A 1 94 ? -8.778 -7.561 -9.864 1.00 91.12 94 ALA A N 1
ATOM 694 C CA . ALA A 1 94 ? -9.237 -6.249 -9.424 1.00 91.12 94 ALA A CA 1
ATOM 695 C C . ALA A 1 94 ? -9.338 -6.159 -7.891 1.00 91.12 94 ALA A C 1
ATOM 697 O O . ALA A 1 94 ? -9.780 -7.098 -7.226 1.00 91.12 94 ALA A O 1
ATOM 698 N N . ILE A 1 95 ? -8.966 -4.996 -7.347 1.00 91.69 95 ILE A N 1
ATOM 699 C CA . ILE A 1 95 ? -9.116 -4.676 -5.924 1.00 91.69 95 ILE A CA 1
ATOM 700 C C . ILE A 1 95 ? -10.416 -3.886 -5.720 1.00 91.69 95 ILE A C 1
ATOM 702 O O . ILE A 1 95 ? -10.596 -2.849 -6.376 1.00 91.69 95 ILE A O 1
ATOM 706 N N . PRO A 1 96 ? -11.313 -4.316 -4.812 1.00 92.38 96 PRO A N 1
ATOM 707 C CA . PRO A 1 96 ? -12.525 -3.567 -4.512 1.00 92.38 96 PRO A CA 1
ATOM 708 C C . PRO A 1 96 ? -12.189 -2.165 -3.988 1.00 92.38 96 PRO A C 1
ATOM 710 O O . PRO A 1 96 ? -11.385 -2.005 -3.071 1.00 92.38 96 PRO A O 1
ATOM 713 N N . GLN A 1 97 ? -12.838 -1.134 -4.534 1.00 91.12 97 GLN A N 1
ATOM 714 C CA . GLN A 1 97 ? -12.542 0.269 -4.195 1.00 91.12 97 GLN A CA 1
ATOM 715 C C . GLN A 1 97 ? -12.987 0.672 -2.774 1.00 91.12 97 GLN A C 1
ATOM 717 O O . GLN A 1 97 ? -12.661 1.759 -2.304 1.00 91.12 97 GLN A O 1
ATOM 722 N N . LYS A 1 98 ? -13.679 -0.227 -2.061 1.00 93.88 98 LYS A N 1
ATOM 723 C CA . LYS A 1 98 ? -14.108 -0.055 -0.665 1.00 93.88 98 LYS A CA 1
ATOM 724 C C . LYS A 1 98 ? -12.995 -0.240 0.377 1.00 93.88 98 LYS A C 1
ATOM 726 O O . LYS A 1 98 ? -13.295 -0.168 1.573 1.00 93.88 98 LYS A O 1
ATOM 731 N N . TYR A 1 99 ? -11.762 -0.509 -0.060 1.00 95.62 99 TYR A N 1
ATOM 732 C CA . TYR A 1 99 ? -10.581 -0.674 0.789 1.00 95.62 99 TYR A CA 1
ATOM 733 C C . TYR A 1 99 ? -9.624 0.513 0.665 1.00 95.62 99 TYR A C 1
ATOM 735 O O . TYR A 1 99 ? -9.202 0.874 -0.432 1.00 95.62 99 TYR A O 1
ATOM 743 N N . ALA A 1 100 ? -9.231 1.067 1.807 1.00 96.19 100 ALA A N 1
ATOM 744 C CA . ALA A 1 100 ? -8.101 1.970 1.951 1.00 96.19 100 ALA A CA 1
ATOM 745 C C . ALA A 1 100 ? -6.942 1.227 2.620 1.00 96.19 100 ALA A C 1
ATOM 747 O O . ALA A 1 100 ? -7.155 0.453 3.549 1.00 96.19 100 ALA A O 1
ATOM 748 N N . PHE A 1 101 ? -5.716 1.488 2.171 1.00 97.56 101 PHE A N 1
ATOM 749 C CA . PHE A 1 101 ? -4.508 0.844 2.685 1.00 97.56 101 PHE A CA 1
ATOM 750 C C . PHE A 1 101 ? -3.534 1.889 3.205 1.00 97.56 101 PHE A C 1
ATOM 752 O O . PHE A 1 101 ? -3.277 2.892 2.538 1.00 97.56 101 PHE A O 1
ATOM 759 N N . THR A 1 102 ? -2.935 1.614 4.356 1.00 97.75 102 THR A N 1
ATOM 760 C CA . THR A 1 102 ? -1.784 2.354 4.867 1.00 97.75 102 THR A CA 1
ATOM 761 C C . THR A 1 102 ? -0.772 1.395 5.475 1.00 97.75 102 THR A C 1
ATOM 763 O O . THR A 1 102 ? -1.135 0.394 6.079 1.00 97.75 102 THR A O 1
ATOM 766 N N . GLY A 1 103 ? 0.508 1.716 5.343 1.00 98.12 103 GLY A N 1
ATOM 767 C CA . GLY A 1 103 ? 1.595 0.932 5.913 1.00 98.12 103 GLY A CA 1
ATOM 768 C C . GLY A 1 103 ? 2.883 1.123 5.132 1.00 98.12 103 GLY A C 1
ATOM 769 O O . GLY A 1 103 ? 2.858 1.264 3.904 1.00 98.12 103 GLY A O 1
ATOM 770 N N . LYS A 1 104 ? 4.015 1.106 5.837 1.00 98.31 104 LYS A N 1
ATOM 771 C CA . LYS A 1 104 ? 5.305 0.882 5.176 1.00 98.31 104 LYS A CA 1
ATOM 772 C C . LYS A 1 104 ? 5.354 -0.561 4.678 1.00 98.31 104 LYS A C 1
ATOM 774 O O . LYS A 1 104 ? 4.659 -1.421 5.215 1.00 98.31 104 LYS A O 1
ATOM 779 N N . ILE A 1 105 ? 6.179 -0.824 3.672 1.00 98.50 105 ILE A N 1
ATOM 780 C CA . ILE A 1 105 ? 6.401 -2.178 3.167 1.00 98.50 105 ILE A CA 1
ATOM 781 C C . ILE A 1 105 ? 7.900 -2.460 3.111 1.00 98.50 105 ILE A C 1
ATOM 783 O O . ILE A 1 105 ? 8.660 -1.634 2.603 1.00 98.50 105 ILE A O 1
ATOM 787 N N . SER A 1 106 ? 8.326 -3.599 3.656 1.00 98.38 106 SER A N 1
ATOM 788 C CA . SER A 1 106 ? 9.696 -4.089 3.484 1.00 98.38 106 SER A CA 1
ATOM 789 C C . SER A 1 106 ? 9.845 -4.822 2.149 1.00 98.38 106 SER A C 1
ATOM 791 O O . SER A 1 106 ? 8.860 -5.239 1.538 1.00 98.38 106 SER A O 1
ATOM 793 N N . ILE A 1 107 ? 11.083 -5.051 1.706 1.00 98.38 107 ILE A N 1
ATOM 794 C CA . ILE A 1 107 ? 11.368 -5.830 0.489 1.00 98.38 107 ILE A CA 1
ATOM 795 C C . ILE A 1 107 ? 10.898 -7.294 0.568 1.00 98.38 107 ILE A C 1
ATOM 797 O O . ILE A 1 107 ? 10.795 -7.954 -0.463 1.00 98.38 107 ILE A O 1
ATOM 801 N N . TYR A 1 108 ? 10.608 -7.810 1.767 1.00 97.88 108 TYR A N 1
ATOM 802 C CA . TYR A 1 108 ? 10.049 -9.150 1.983 1.00 97.88 108 TYR A CA 1
ATOM 803 C C . TYR A 1 108 ? 8.532 -9.134 2.215 1.00 97.88 108 TYR A C 1
ATOM 805 O O . TYR A 1 108 ? 7.927 -10.180 2.435 1.00 97.88 108 TYR A O 1
ATOM 813 N N . GLY A 1 109 ? 7.898 -7.962 2.119 1.00 97.94 109 GLY A N 1
ATOM 814 C CA . GLY A 1 109 ? 6.454 -7.820 2.247 1.00 97.94 109 GLY A CA 1
ATOM 815 C C . GLY A 1 109 ? 5.950 -7.726 3.687 1.00 97.94 109 GLY A C 1
ATOM 816 O O . GLY A 1 109 ? 4.762 -7.943 3.910 1.00 97.94 109 GLY A O 1
ATOM 817 N N . GLU A 1 110 ? 6.799 -7.399 4.661 1.00 98.62 110 GLU A N 1
ATOM 818 C CA . GLU A 1 110 ? 6.357 -7.101 6.030 1.00 98.62 110 GLU A CA 1
ATOM 819 C C . GLU A 1 110 ? 5.737 -5.703 6.090 1.00 98.62 110 GLU A C 1
ATOM 821 O O . GLU A 1 110 ? 6.269 -4.749 5.509 1.00 98.62 110 GLU A O 1
ATOM 826 N N . VAL A 1 111 ? 4.615 -5.578 6.797 1.00 98.69 111 VAL A N 1
ATOM 827 C CA . VAL A 1 111 ? 3.877 -4.320 6.928 1.00 98.69 111 VAL A CA 1
ATOM 828 C C . VAL A 1 111 ? 4.360 -3.569 8.161 1.00 98.69 111 VAL A C 1
ATOM 830 O O . VAL A 1 111 ? 4.142 -3.989 9.296 1.00 98.69 111 VAL A O 1
ATOM 833 N N . GLY A 1 112 ? 5.018 -2.438 7.919 1.00 97.94 112 GLY A N 1
ATOM 834 C CA . GLY A 1 112 ? 5.628 -1.607 8.951 1.00 97.94 112 GLY A CA 1
ATOM 835 C C . GLY A 1 112 ? 4.745 -0.450 9.414 1.00 97.94 112 GLY A C 1
ATOM 836 O O . GLY A 1 112 ? 3.836 -0.006 8.708 1.00 97.94 112 GLY A O 1
ATOM 837 N N . GLU A 1 113 ? 5.076 0.068 10.595 1.00 97.25 113 GLU A N 1
ATOM 838 C CA . GLU A 1 113 ? 4.344 1.132 11.280 1.00 97.25 113 GLU A CA 1
ATOM 839 C C . GLU A 1 113 ? 4.279 2.466 10.517 1.00 97.25 113 GLU A C 1
ATOM 841 O O . GLU A 1 113 ? 5.158 2.829 9.721 1.00 97.25 113 GLU A O 1
ATOM 846 N N . VAL A 1 114 ? 3.233 3.235 10.816 1.00 97.06 114 VAL A N 1
ATOM 847 C CA . VAL A 1 114 ? 3.007 4.594 10.318 1.00 97.06 114 VAL A CA 1
ATOM 848 C C . VAL A 1 114 ? 2.460 5.485 11.439 1.00 97.06 114 VAL A C 1
ATOM 850 O O . VAL A 1 114 ? 1.699 5.025 12.281 1.00 97.06 114 VAL A O 1
ATOM 853 N N . GLY A 1 115 ? 2.808 6.774 11.440 1.00 94.62 115 GLY A N 1
ATOM 854 C CA . GLY A 1 115 ? 2.169 7.769 12.319 1.00 94.62 115 GLY A CA 1
ATOM 855 C C . GLY A 1 115 ? 0.872 8.310 11.715 1.00 94.62 115 GLY A C 1
ATOM 856 O O . GLY A 1 115 ? 0.534 7.951 10.587 1.00 94.62 115 GLY A O 1
ATOM 85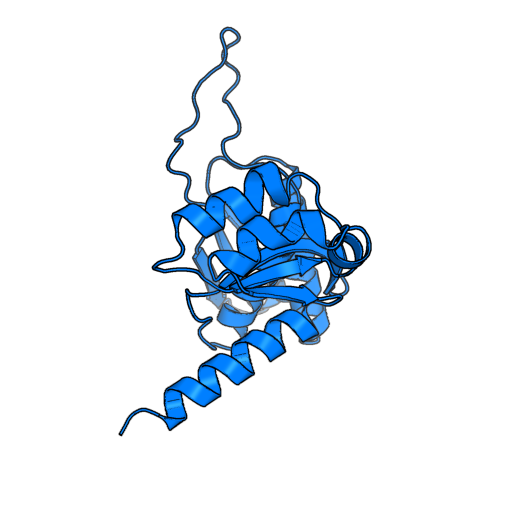7 N N . GLY A 1 116 ? 0.162 9.216 12.391 1.00 93.81 116 GLY A N 1
ATOM 858 C CA . GLY A 1 116 ? -0.935 9.960 11.760 1.00 93.81 116 GLY A CA 1
ATOM 859 C C . GLY A 1 116 ? -2.196 9.144 11.468 1.00 93.81 116 GLY A C 1
ATOM 860 O O . GLY A 1 116 ? -2.842 9.393 10.446 1.00 93.81 116 GLY A O 1
ATOM 861 N N . ILE A 1 117 ? -2.466 8.075 12.225 1.00 94.94 117 ILE A N 1
ATOM 862 C CA . ILE A 1 117 ? -3.535 7.127 11.885 1.00 94.94 117 ILE A CA 1
ATOM 863 C C . ILE A 1 117 ? -4.908 7.700 12.225 1.00 94.94 117 ILE A C 1
ATOM 865 O O . ILE A 1 117 ? -5.741 7.775 11.327 1.00 94.94 117 ILE A O 1
ATOM 869 N N . THR A 1 118 ? -5.167 8.106 13.466 1.00 93.19 118 THR A N 1
ATOM 870 C CA . THR A 1 118 ? -6.504 8.538 13.904 1.00 93.19 118 THR A CA 1
ATOM 871 C C . THR A 1 118 ? -6.826 9.941 13.385 1.00 93.19 118 THR A C 1
ATOM 873 O O . THR A 1 118 ? -7.832 10.151 12.702 1.00 93.19 118 THR A O 1
ATOM 876 N N . GLU A 1 119 ? -5.926 10.889 13.615 1.00 90.56 119 GLU A N 1
ATOM 877 C CA . GLU A 1 119 ? -6.048 12.300 13.257 1.00 90.56 119 GLU A CA 1
ATOM 878 C C . GLU A 1 119 ? -6.003 12.550 11.743 1.00 90.56 119 GLU A C 1
ATOM 880 O O . GLU A 1 119 ? -6.618 13.493 11.251 1.00 90.56 119 GLU A O 1
ATOM 885 N N . GLY A 1 120 ? -5.304 11.694 10.994 1.00 90.12 120 GLY A N 1
ATOM 886 C CA . GLY A 1 120 ? -5.114 11.857 9.553 1.00 90.12 120 GLY A CA 1
ATOM 887 C C . GLY A 1 120 ? -5.866 10.819 8.731 1.00 90.12 120 GLY A C 1
ATOM 888 O O . GLY A 1 120 ? -6.794 11.138 7.991 1.00 90.12 120 GLY A O 1
ATOM 889 N N . LYS A 1 121 ? -5.443 9.557 8.826 1.00 93.75 121 LYS A N 1
ATOM 890 C CA . LYS A 1 121 ? -5.841 8.506 7.876 1.00 93.75 121 LYS A CA 1
ATOM 891 C C . LYS A 1 121 ? -7.276 8.033 8.082 1.00 93.75 121 LYS A C 1
ATOM 893 O O . LYS A 1 121 ? -8.052 8.033 7.132 1.00 93.75 121 LYS A O 1
ATOM 898 N N . LEU A 1 122 ? -7.641 7.660 9.306 1.00 95.00 122 LEU A N 1
ATOM 899 C CA . LEU A 1 122 ? -8.995 7.221 9.639 1.00 95.00 122 LEU A CA 1
ATOM 900 C C . LEU A 1 122 ? -9.991 8.362 9.457 1.00 95.00 122 LEU A C 1
ATOM 902 O O . LEU A 1 122 ? -11.031 8.156 8.842 1.00 95.00 122 LEU A O 1
ATOM 906 N N . SER A 1 123 ? -9.639 9.576 9.889 1.00 93.75 123 SER A N 1
ATOM 907 C CA . SER A 1 123 ? -10.461 10.772 9.669 1.00 93.75 123 SER A CA 1
ATOM 908 C C . SER A 1 123 ? -10.704 11.052 8.179 1.00 93.75 123 SER A C 1
ATOM 910 O O . SER A 1 123 ? -11.835 11.337 7.781 1.00 93.75 123 SER A O 1
ATOM 912 N N . ALA A 1 124 ? -9.681 10.895 7.331 1.00 91.94 124 ALA A N 1
ATOM 913 C CA . ALA A 1 124 ? -9.831 11.034 5.886 1.00 91.94 124 ALA A CA 1
ATOM 914 C C . ALA A 1 124 ? -10.731 9.943 5.286 1.00 91.94 124 ALA A C 1
ATOM 916 O O . ALA A 1 124 ?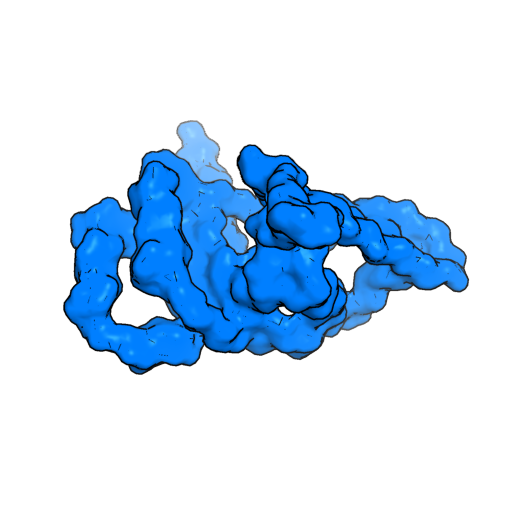 -11.631 10.262 4.509 1.00 91.94 124 ALA A O 1
ATOM 917 N N . VAL A 1 125 ? -10.551 8.671 5.661 1.00 93.50 125 VAL A N 1
ATOM 918 C CA . VAL A 1 125 ? -11.400 7.582 5.141 1.00 93.50 125 VAL A CA 1
ATOM 919 C C . VAL A 1 125 ? -12.844 7.741 5.601 1.00 93.50 125 VAL A C 1
ATOM 921 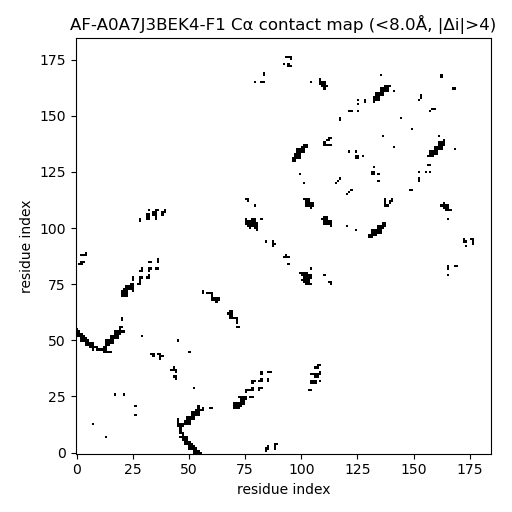O O . VAL A 1 125 ? -13.765 7.535 4.819 1.00 93.50 125 VAL A O 1
ATOM 924 N N . LEU A 1 126 ? -13.053 8.196 6.832 1.00 93.44 126 LEU A N 1
ATOM 925 C CA . LEU A 1 126 ? -14.375 8.465 7.379 1.00 93.44 126 LEU A CA 1
ATOM 926 C C . LEU A 1 126 ? -15.131 9.541 6.586 1.00 93.44 126 LEU A C 1
ATOM 928 O O . LEU A 1 126 ? -16.346 9.450 6.435 1.00 93.44 126 LEU A O 1
ATOM 932 N N . SER A 1 127 ? -14.424 10.528 6.020 1.00 91.31 127 SER A N 1
ATOM 933 C CA . SER A 1 127 ? -15.024 11.520 5.110 1.00 91.31 127 SER A CA 1
ATOM 934 C C . SER A 1 127 ? -15.476 10.921 3.766 1.00 91.31 127 SER A C 1
ATOM 936 O O . SER A 1 127 ? -16.260 11.532 3.045 1.00 91.31 127 SER A O 1
ATOM 938 N N . LEU A 1 128 ? -15.005 9.712 3.442 1.00 90.12 128 LEU A N 1
ATOM 939 C CA . LEU A 1 128 ? -15.296 8.959 2.223 1.00 90.12 128 LEU A CA 1
ATOM 940 C C . LEU A 1 128 ? -16.105 7.678 2.496 1.00 90.12 128 LEU A C 1
ATOM 942 O O . LEU A 1 128 ? -16.149 6.801 1.631 1.00 90.12 128 LEU A O 1
ATOM 946 N N . GLN A 1 129 ? -16.743 7.553 3.665 1.00 84.94 129 GLN A N 1
ATOM 947 C CA . GLN A 1 129 ? -17.389 6.315 4.136 1.00 84.94 129 GLN A CA 1
ATOM 948 C C . GLN A 1 129 ? -18.484 5.749 3.210 1.00 84.94 129 GLN A C 1
ATOM 950 O O . GLN A 1 129 ? -18.737 4.545 3.217 1.00 84.94 129 GLN A O 1
ATOM 955 N N . ASP A 1 130 ? -19.080 6.582 2.350 1.00 87.19 130 ASP A N 1
ATOM 956 C CA . ASP A 1 130 ? -20.048 6.145 1.331 1.00 87.19 130 ASP A CA 1
ATOM 957 C C . ASP A 1 130 ? -19.399 5.309 0.212 1.00 87.19 130 ASP A C 1
ATOM 959 O O . ASP A 1 130 ? -20.078 4.599 -0.526 1.00 87.19 130 ASP A O 1
ATOM 963 N N . LYS A 1 131 ? -18.073 5.408 0.060 1.00 87.19 131 LYS A N 1
ATOM 964 C CA . LYS A 1 131 ? -17.281 4.735 -0.983 1.00 87.19 131 LYS A CA 1
ATOM 965 C C . LYS A 1 131 ? -16.207 3.815 -0.411 1.00 87.19 131 LYS A C 1
ATOM 967 O O . LYS A 1 131 ? -15.803 2.873 -1.087 1.00 87.19 131 LYS A O 1
ATOM 972 N N . CYS A 1 132 ? -15.727 4.083 0.803 1.00 90.56 132 CYS A N 1
ATOM 973 C CA . CYS A 1 132 ? -14.617 3.377 1.429 1.00 90.56 132 CYS A CA 1
ATOM 974 C C . CYS A 1 132 ? -14.906 3.102 2.905 1.00 90.56 132 CYS A C 1
ATOM 976 O O . CYS A 1 132 ? -14.989 4.024 3.705 1.00 90.56 132 CYS A O 1
ATOM 978 N N . GLN A 1 133 ? -15.039 1.828 3.266 1.00 91.88 133 GLN A N 1
ATOM 979 C CA . GLN A 1 133 ? -15.452 1.423 4.616 1.00 91.88 133 GLN A CA 1
ATOM 980 C C . GLN A 1 133 ? -14.402 0.572 5.325 1.00 91.88 133 GLN A C 1
ATOM 982 O O . GLN A 1 133 ? -14.451 0.431 6.542 1.00 91.88 133 GLN A O 1
ATOM 987 N N . ASN A 1 134 ? -13.454 -0.003 4.582 1.00 95.62 134 ASN A N 1
ATOM 988 C CA . ASN A 1 134 ? -12.474 -0.937 5.118 1.00 95.62 134 ASN A CA 1
ATOM 989 C C . ASN A 1 134 ? -11.10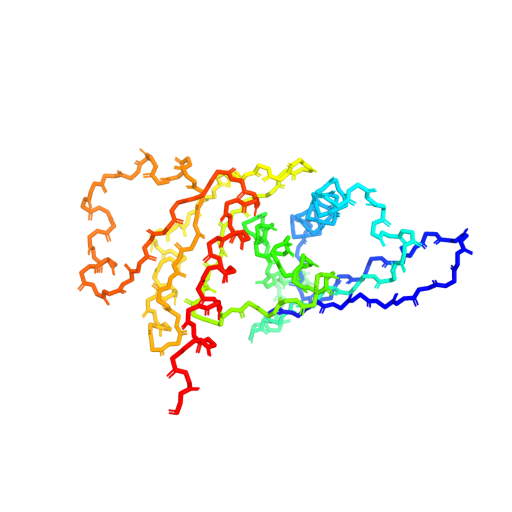0 -0.270 5.130 1.00 95.62 134 ASN A C 1
ATOM 991 O O . ASN A 1 134 ? -10.565 0.050 4.070 1.00 95.62 134 ASN A O 1
ATOM 995 N N . VAL A 1 135 ? -10.520 -0.079 6.311 1.00 97.12 135 VAL A N 1
ATOM 996 C CA . VAL A 1 135 ? -9.172 0.471 6.473 1.00 97.12 135 VAL A CA 1
ATOM 997 C C . VAL A 1 135 ? -8.217 -0.640 6.860 1.00 97.12 135 VAL A C 1
ATOM 999 O O . VAL A 1 135 ? -8.295 -1.178 7.960 1.00 97.12 135 VAL A O 1
ATOM 1002 N N . VAL A 1 136 ? -7.294 -0.951 5.960 1.00 98.25 136 VAL A N 1
ATOM 1003 C CA . VAL A 1 136 ? -6.219 -1.915 6.170 1.00 98.25 136 VAL A CA 1
ATOM 1004 C C . VAL A 1 136 ? -4.984 -1.174 6.668 1.00 98.25 136 VAL A C 1
ATOM 1006 O O . VAL A 1 136 ? -4.496 -0.260 5.994 1.00 98.25 136 VAL A O 1
ATOM 1009 N N . LEU A 1 137 ? -4.492 -1.540 7.851 1.00 98.19 137 LEU A N 1
ATOM 1010 C CA . LEU A 1 137 ? -3.383 -0.849 8.514 1.00 98.19 137 LEU A CA 1
ATOM 1011 C C . LEU A 1 137 ? -2.398 -1.821 9.188 1.00 98.19 137 LEU A C 1
ATOM 1013 O O . LEU A 1 137 ? -2.724 -3.000 9.349 1.00 98.19 137 LEU A O 1
ATOM 1017 N N . PRO A 1 138 ? -1.196 -1.361 9.587 1.00 98.69 138 PRO A N 1
ATOM 1018 C CA . PRO A 1 138 ? -0.188 -2.227 10.190 1.00 98.69 138 PRO A CA 1
ATOM 1019 C C . PRO A 1 138 ? -0.664 -2.815 11.517 1.00 98.69 138 PRO A C 1
ATOM 1021 O O . PRO A 1 138 ? -1.078 -2.081 12.415 1.00 98.69 138 PRO A O 1
ATOM 1024 N N . GLY A 1 139 ? -0.539 -4.133 11.678 1.00 98.12 139 GLY A N 1
ATOM 1025 C CA . GLY A 1 139 ? -0.905 -4.824 12.916 1.00 98.12 139 GLY A CA 1
ATOM 1026 C C . GLY A 1 139 ? -0.172 -4.273 14.139 1.00 98.12 139 GLY A C 1
ATOM 1027 O O . GLY A 1 139 ? -0.784 -4.112 15.186 1.00 98.12 139 GLY A O 1
ATOM 1028 N N . ILE A 1 140 ? 1.091 -3.869 13.976 1.00 97.06 140 ILE A N 1
ATOM 1029 C CA . ILE A 1 140 ? 1.870 -3.236 15.048 1.00 97.06 140 ILE A CA 1
ATOM 1030 C C . ILE A 1 140 ? 1.250 -1.922 15.540 1.00 97.06 140 ILE A C 1
ATOM 1032 O O . ILE A 1 140 ? 1.246 -1.666 16.737 1.00 97.06 140 ILE A O 1
ATOM 1036 N N . ASN A 1 141 ? 0.675 -1.106 14.649 1.00 96.94 141 ASN A N 1
ATOM 1037 C CA . ASN A 1 141 ? -0.042 0.092 15.077 1.00 96.94 141 ASN A CA 1
ATOM 1038 C C . ASN A 1 141 ? -1.369 -0.267 15.741 1.00 96.94 141 ASN A C 1
ATOM 1040 O O . ASN A 1 141 ? -1.757 0.375 16.708 1.00 96.94 141 ASN A O 1
ATOM 1044 N N . TYR A 1 142 ? -2.056 -1.294 15.235 1.00 96.62 142 TYR A N 1
ATOM 1045 C CA . TYR A 1 142 ? -3.310 -1.753 15.824 1.00 96.62 142 TYR A CA 1
ATOM 1046 C C . TYR A 1 142 ? -3.139 -2.207 17.278 1.00 96.62 142 TYR A C 1
ATOM 1048 O O . TYR A 1 142 ? -3.933 -1.837 18.135 1.00 96.62 142 TYR A O 1
ATOM 1056 N N . GLU A 1 143 ? -2.078 -2.969 17.551 1.00 95.50 143 GLU A N 1
ATOM 1057 C CA . GLU A 1 143 ? -1.726 -3.471 18.885 1.00 95.50 143 GLU A CA 1
ATOM 1058 C C . GLU A 1 143 ? -1.398 -2.342 19.886 1.00 95.50 143 GLU A C 1
ATOM 1060 O O . GLU A 1 143 ? -1.472 -2.559 21.093 1.00 95.50 143 GLU A O 1
ATOM 1065 N N . GLN A 1 144 ? -1.060 -1.141 19.403 1.00 94.06 144 GLN A N 1
ATOM 1066 C CA . GLN A 1 144 ? -0.728 0.022 20.232 1.00 94.06 144 GLN A CA 1
ATOM 1067 C C . GLN A 1 144 ? -1.947 0.873 20.621 1.00 94.06 144 GLN A C 1
ATOM 1069 O O . GLN A 1 144 ? -1.834 1.673 21.549 1.00 94.06 144 GLN A O 1
ATOM 1074 N N . PHE A 1 145 ? -3.090 0.731 19.941 1.00 93.25 145 PHE A N 1
ATOM 1075 C CA . PHE A 1 145 ? -4.271 1.543 20.239 1.00 93.25 145 PHE A CA 1
ATOM 1076 C C . PHE A 1 145 ? -4.974 1.097 21.513 1.00 93.25 145 PHE A C 1
ATOM 1078 O O . PHE A 1 145 ? -5.225 -0.090 21.738 1.00 93.25 145 PHE A O 1
ATOM 1085 N N . GLN A 1 146 ? -5.415 2.074 22.296 1.00 91.50 146 GLN A N 1
ATOM 1086 C CA . GLN A 1 146 ? -6.434 1.840 23.305 1.00 91.50 146 GLN A CA 1
ATOM 1087 C C . GLN A 1 146 ? -7.804 1.638 22.630 1.00 91.50 146 GLN A C 1
ATOM 1089 O O . GLN A 1 146 ? -8.085 2.262 21.602 1.00 91.50 146 GLN A O 1
ATOM 1094 N N . PRO A 1 147 ? -8.700 0.808 23.202 1.00 78.25 147 PRO A N 1
ATOM 1095 C CA . PRO A 1 147 ? -10.023 0.552 22.623 1.00 78.25 147 PRO A CA 1
ATOM 1096 C C . PRO A 1 147 ? -10.832 1.820 22.306 1.00 78.25 147 PRO A C 1
ATOM 1098 O O . PRO A 1 147 ? -11.510 1.884 21.278 1.00 78.25 147 PRO A O 1
ATOM 1101 N N . ASP A 1 148 ? -10.720 2.848 23.149 1.00 89.94 148 ASP A N 1
ATOM 1102 C CA . ASP A 1 148 ? -11.456 4.106 22.998 1.00 89.94 148 ASP A CA 1
ATOM 1103 C C . ASP A 1 148 ? -10.938 4.984 21.849 1.00 89.94 148 ASP A C 1
ATOM 1105 O O . ASP A 1 148 ? -11.679 5.826 21.346 1.00 89.94 148 ASP A O 1
ATOM 1109 N N . GLU A 1 149 ? -9.706 4.776 21.372 1.00 93.06 149 GLU A N 1
ATOM 1110 C CA . GLU A 1 149 ? -9.133 5.566 20.271 1.00 93.06 149 GLU A CA 1
ATOM 1111 C C . GLU A 1 149 ? -9.762 5.222 18.919 1.00 93.06 149 GLU A C 1
ATOM 1113 O O . GLU A 1 149 ? -9.910 6.083 18.050 1.00 93.06 149 GLU A O 1
ATOM 1118 N N . LEU A 1 150 ? -10.154 3.959 18.732 1.00 94.19 150 LEU A N 1
ATOM 1119 C CA . LEU A 1 150 ? -10.746 3.481 17.482 1.00 94.19 150 LEU A CA 1
ATOM 1120 C C . LEU A 1 150 ? -12.273 3.573 17.479 1.00 94.19 150 LEU A C 1
ATOM 1122 O O . LEU A 1 150 ? -12.882 3.645 16.408 1.00 94.19 150 LEU A O 1
ATOM 1126 N N . LYS A 1 151 ? -12.890 3.618 18.665 1.00 94.12 151 LYS A N 1
ATOM 1127 C CA . LYS A 1 151 ? -14.344 3.632 18.849 1.00 94.12 151 LYS A CA 1
ATOM 1128 C C . LYS A 1 151 ? -15.071 4.731 18.052 1.00 94.12 151 LYS A C 1
ATOM 1130 O O . LYS A 1 151 ? -16.066 4.411 17.404 1.00 94.12 151 LYS A O 1
ATOM 1135 N N . PRO A 1 152 ? -14.580 5.987 17.981 1.00 94.69 152 PRO A N 1
ATOM 1136 C CA . PRO A 1 152 ? -15.224 7.035 17.185 1.00 94.69 152 PRO A CA 1
ATOM 1137 C C . PRO A 1 152 ? -15.315 6.712 15.689 1.00 94.69 152 PRO A C 1
ATOM 1139 O O . PRO A 1 152 ? -16.191 7.230 15.000 1.00 94.69 152 PRO A O 1
ATOM 1142 N N . PHE A 1 153 ? -14.412 5.876 15.176 1.00 94.75 153 PHE A N 1
ATOM 1143 C CA . PHE A 1 153 ? -14.372 5.468 13.774 1.00 94.75 153 PHE A CA 1
ATOM 1144 C C . PHE A 1 153 ? -15.236 4.228 13.535 1.00 94.75 153 PHE A C 1
ATOM 1146 O O . PHE A 1 153 ? -16.002 4.188 12.571 1.00 94.75 153 PHE A O 1
ATOM 1153 N N . THR A 1 154 ? -15.151 3.237 14.427 1.00 94.25 154 THR A N 1
ATOM 1154 C CA . THR A 1 154 ? -15.901 1.981 14.302 1.00 94.25 154 THR A CA 1
ATOM 1155 C C . THR A 1 154 ? -17.392 2.159 14.578 1.00 94.25 154 THR A C 1
ATOM 1157 O O . THR A 1 154 ? -18.202 1.617 13.828 1.00 94.25 154 THR A O 1
ATOM 1160 N N . ASP A 1 155 ? -17.780 2.993 15.552 1.00 94.50 155 ASP A N 1
ATOM 1161 C CA . ASP A 1 155 ? -19.186 3.345 15.822 1.00 94.50 155 ASP A CA 1
ATOM 1162 C C . ASP A 1 155 ? -19.852 4.020 14.608 1.00 94.50 155 ASP A C 1
ATOM 1164 O O . ASP A 1 155 ? -21.068 3.956 14.430 1.00 94.50 155 ASP A O 1
ATOM 1168 N N . ARG A 1 156 ? -19.050 4.660 13.751 1.00 93.75 156 ARG A N 1
ATOM 1169 C CA . ARG A 1 156 ? -19.496 5.312 12.513 1.00 93.75 156 ARG A CA 1
ATOM 1170 C C . ARG A 1 156 ? -19.416 4.399 11.287 1.00 93.75 156 ARG A C 1
ATOM 1172 O O . ARG A 1 156 ? -19.647 4.855 10.174 1.00 93.75 156 ARG A O 1
ATOM 1179 N N . GLY A 1 157 ? -19.124 3.114 11.485 1.00 92.12 157 GLY A N 1
ATOM 1180 C CA . GLY A 1 157 ? -19.179 2.094 10.441 1.00 92.12 157 GLY A CA 1
ATOM 1181 C C . GLY A 1 157 ? -17.861 1.824 9.716 1.00 92.12 157 GLY A C 1
ATOM 1182 O O . GLY A 1 157 ? -17.863 1.030 8.776 1.00 92.12 157 GLY A O 1
ATOM 1183 N N . LEU A 1 158 ? -16.731 2.417 10.131 1.00 95.31 158 LEU A N 1
ATOM 1184 C CA . LEU A 1 158 ? -15.436 2.000 9.590 1.00 95.31 158 LEU A CA 1
ATOM 1185 C C . LEU A 1 158 ? -15.025 0.638 10.147 1.00 95.31 158 LEU A C 1
ATOM 1187 O O . LEU A 1 158 ? -14.962 0.422 11.356 1.00 95.31 158 LEU A O 1
ATOM 1191 N N . ARG A 1 159 ? -14.655 -0.269 9.246 1.00 95.56 159 ARG A N 1
ATOM 1192 C CA . ARG A 1 159 ? -14.027 -1.542 9.578 1.00 95.56 159 ARG A CA 1
ATOM 1193 C C . ARG A 1 159 ? -12.515 -1.387 9.525 1.00 95.56 159 ARG A C 1
ATOM 1195 O O . ARG A 1 159 ? -11.945 -1.187 8.456 1.00 95.56 159 ARG A O 1
ATOM 1202 N N . ILE A 1 160 ? -11.862 -1.528 10.670 1.00 96.38 160 ILE A N 1
ATOM 1203 C CA . ILE A 1 160 ? -10.402 -1.480 10.777 1.00 96.38 160 ILE A CA 1
ATOM 1204 C C . ILE A 1 160 ? -9.868 -2.911 10.726 1.00 96.38 160 ILE A C 1
ATOM 1206 O O . ILE A 1 160 ? -10.308 -3.765 11.494 1.00 96.38 160 ILE A O 1
ATOM 1210 N N . VAL A 1 161 ? -8.956 -3.183 9.795 1.00 97.38 161 VAL A N 1
ATOM 1211 C CA . VAL A 1 161 ? -8.420 -4.521 9.533 1.00 97.38 161 VAL A CA 1
ATOM 1212 C C . VAL A 1 161 ? -6.895 -4.499 9.668 1.00 97.38 161 VAL A C 1
ATOM 1214 O O . VAL A 1 161 ? -6.210 -3.986 8.779 1.00 97.38 161 VAL A O 1
ATOM 1217 N N . PRO A 1 162 ? -6.338 -5.018 10.773 1.00 98.06 162 PRO A N 1
ATOM 1218 C CA . PRO A 1 162 ? -4.895 -5.103 10.941 1.00 98.06 162 PRO A CA 1
ATOM 1219 C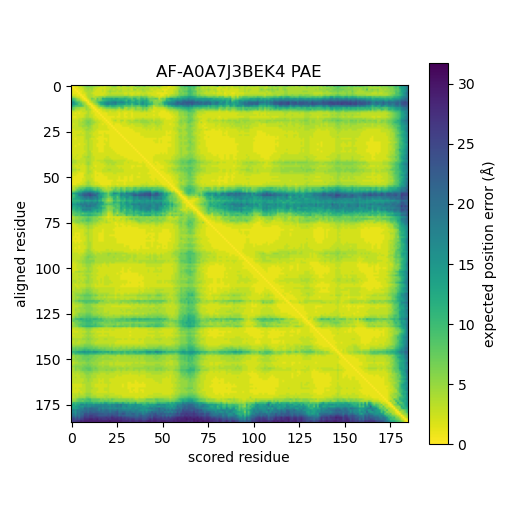 C . PRO A 1 162 ? -4.294 -6.197 10.057 1.00 98.06 162 PRO A C 1
ATOM 1221 O O . PRO A 1 162 ? -4.857 -7.284 9.945 1.00 98.06 162 PRO A O 1
ATOM 1224 N N . VAL A 1 163 ? -3.126 -5.923 9.476 1.00 98.56 163 VAL A N 1
ATOM 1225 C CA . VAL A 1 163 ? -2.326 -6.900 8.718 1.00 98.56 163 VAL A CA 1
ATOM 1226 C C . VAL A 1 163 ? -0.846 -6.788 9.072 1.00 98.56 163 VAL A C 1
ATOM 1228 O O . VAL A 1 163 ? -0.339 -5.697 9.343 1.00 98.56 163 VAL A O 1
ATOM 1231 N N . LYS A 1 164 ? -0.136 -7.914 9.061 1.00 98.56 164 LYS A N 1
ATOM 1232 C CA . LYS A 1 164 ? 1.310 -8.001 9.320 1.00 98.56 164 LYS A CA 1
ATOM 1233 C C . LYS A 1 164 ? 2.115 -8.184 8.038 1.00 98.56 164 LYS A C 1
ATOM 1235 O O . LYS A 1 164 ? 3.291 -7.830 7.998 1.00 98.56 164 LYS A O 1
ATOM 1240 N N . THR A 1 165 ? 1.490 -8.693 6.977 1.00 98.69 165 THR A N 1
ATOM 1241 C CA . THR A 1 165 ? 2.170 -8.999 5.713 1.00 98.69 165 THR A CA 1
ATOM 1242 C C . THR A 1 165 ? 1.369 -8.561 4.486 1.00 98.69 165 THR A C 1
ATOM 1244 O O . THR A 1 165 ? 0.143 -8.446 4.516 1.00 98.69 165 THR A O 1
ATOM 1247 N N . LEU A 1 166 ? 2.068 -8.360 3.366 1.00 98.44 166 LEU A N 1
ATOM 1248 C CA . LEU A 1 166 ? 1.469 -8.151 2.047 1.00 98.44 166 LEU A CA 1
ATOM 1249 C C . LEU A 1 166 ? 0.523 -9.299 1.675 1.00 98.44 166 LEU A C 1
ATOM 1251 O O . LEU A 1 166 ? -0.514 -9.070 1.059 1.00 98.44 166 LEU A O 1
ATOM 1255 N N . ASN A 1 167 ? 0.872 -10.528 2.061 1.00 97.62 167 ASN A N 1
ATOM 1256 C CA . ASN A 1 167 ? 0.076 -11.712 1.763 1.00 97.62 167 ASN A CA 1
ATOM 1257 C C . ASN A 1 167 ? -1.292 -11.648 2.447 1.00 97.62 167 ASN A C 1
ATOM 1259 O O . ASN A 1 167 ? -2.298 -11.852 1.778 1.00 97.62 167 ASN A O 1
ATOM 1263 N N . GLU A 1 168 ? -1.338 -11.291 3.732 1.00 98.12 168 GLU A N 1
ATOM 1264 C CA . GLU A 1 168 ? -2.601 -11.088 4.456 1.00 98.12 168 GLU A CA 1
ATOM 1265 C C . GLU A 1 168 ? -3.469 -10.014 3.792 1.00 98.12 168 GLU A C 1
ATOM 1267 O O . GLU A 1 168 ? -4.665 -10.218 3.593 1.00 98.12 168 GLU A O 1
ATOM 1272 N N . ALA A 1 169 ? -2.864 -8.891 3.387 1.00 97.62 169 ALA A N 1
ATOM 1273 C CA . ALA A 1 169 ? -3.587 -7.815 2.713 1.00 97.62 169 ALA A CA 1
ATOM 1274 C C . ALA A 1 169 ? -4.171 -8.250 1.358 1.00 97.62 169 ALA A C 1
ATOM 1276 O O . ALA A 1 169 ? -5.283 -7.844 1.021 1.00 97.62 169 ALA A O 1
ATOM 1277 N N . ILE A 1 170 ? -3.440 -9.063 0.586 1.00 95.75 170 ILE A N 1
ATOM 1278 C CA . ILE A 1 170 ? -3.896 -9.590 -0.709 1.00 95.75 170 ILE A CA 1
ATOM 1279 C C . ILE A 1 170 ? -5.014 -10.621 -0.526 1.00 95.75 170 ILE A C 1
ATOM 1281 O O . ILE A 1 170 ? -6.017 -10.555 -1.235 1.00 95.75 170 ILE A O 1
ATOM 1285 N N . GLU A 1 171 ? -4.884 -11.564 0.405 1.00 93.94 171 GLU A N 1
ATOM 1286 C CA . GLU A 1 171 ? -5.925 -12.582 0.601 1.00 93.94 171 GLU A CA 1
ATOM 1287 C C . GLU A 1 171 ? -7.234 -11.957 1.114 1.00 93.94 171 GLU A C 1
ATOM 1289 O O . GLU A 1 171 ? -8.304 -12.256 0.580 1.00 93.94 171 GLU A O 1
ATOM 1294 N N . LEU A 1 172 ? -7.149 -10.966 2.013 1.00 93.00 172 LEU A N 1
ATOM 1295 C CA . LEU A 1 172 ? -8.301 -10.197 2.504 1.00 93.00 172 LEU A CA 1
ATOM 1296 C C . LEU A 1 172 ? -9.164 -9.614 1.369 1.00 93.00 172 LEU A C 1
ATOM 1298 O O . LEU A 1 172 ? -10.400 -9.666 1.405 1.00 93.00 172 LEU A O 1
ATOM 1302 N N . VAL A 1 173 ? -8.527 -9.024 0.356 1.00 88.69 173 VAL A N 1
ATOM 1303 C CA . VAL A 1 173 ? -9.253 -8.424 -0.773 1.00 88.69 173 VAL A CA 1
ATOM 1304 C C . VAL A 1 173 ? -9.750 -9.457 -1.776 1.00 88.69 173 VAL A C 1
ATOM 1306 O O . VAL A 1 173 ? -10.800 -9.239 -2.378 1.00 88.69 173 VAL A O 1
ATOM 1309 N N . ARG A 1 174 ? -9.064 -10.594 -1.934 1.00 86.81 174 ARG A N 1
ATOM 1310 C CA . ARG A 1 174 ? -9.474 -11.671 -2.853 1.00 86.81 174 ARG A CA 1
ATOM 1311 C C . ARG A 1 174 ? -10.731 -12.397 -2.388 1.00 86.81 174 ARG A C 1
ATOM 1313 O O . ARG A 1 174 ? -11.629 -12.639 -3.200 1.00 86.81 174 ARG A O 1
ATOM 1320 N N . GLU A 1 175 ? -10.828 -12.713 -1.100 1.00 77.75 175 GLU A N 1
ATOM 1321 C CA . GLU A 1 175 ? -12.029 -13.327 -0.508 1.00 77.75 175 GLU A CA 1
ATOM 1322 C C . GLU A 1 175 ? -13.265 -12.438 -0.705 1.00 77.75 175 GLU A C 1
ATOM 1324 O O . GLU A 1 175 ? -14.363 -12.897 -1.037 1.00 77.75 175 GLU A O 1
ATOM 1329 N N . SER A 1 176 ? -13.052 -11.130 -0.590 1.00 71.69 176 SER A N 1
ATOM 1330 C CA . SER A 1 176 ? -14.092 -10.119 -0.744 1.00 71.69 176 SER A CA 1
ATOM 1331 C C . SER A 1 176 ? -14.586 -10.012 -2.190 1.00 71.69 176 SER A C 1
ATOM 1333 O O . SER A 1 176 ? -15.793 -9.965 -2.413 1.00 71.69 176 SER A O 1
ATOM 1335 N N . THR A 1 177 ? -13.681 -10.064 -3.175 1.00 62.19 177 THR A N 1
ATOM 1336 C CA . THR A 1 177 ? -14.037 -10.105 -4.606 1.00 62.19 177 THR A CA 1
ATOM 1337 C C . THR A 1 177 ? -14.780 -11.394 -4.976 1.00 62.19 177 THR A C 1
ATOM 1339 O O . THR A 1 177 ? -15.741 -11.364 -5.741 1.00 62.19 177 THR A O 1
ATOM 1342 N N . SER A 1 178 ? -14.380 -12.534 -4.405 1.00 61.78 178 SER A N 1
ATOM 1343 C CA . SER A 1 178 ? -15.006 -13.840 -4.678 1.00 61.78 178 SER A CA 1
ATOM 1344 C C . SER A 1 178 ? -16.456 -13.904 -4.181 1.00 61.78 178 SER A C 1
ATOM 1346 O O . SER A 1 178 ? -17.318 -14.491 -4.833 1.00 61.78 178 SER A O 1
ATOM 1348 N N . THR A 1 179 ? -16.735 -13.250 -3.052 1.00 58.50 179 THR A N 1
ATOM 1349 C CA . THR A 1 179 ? -18.078 -13.181 -2.457 1.00 58.50 179 THR A CA 1
ATOM 1350 C C . THR A 1 179 ? -19.034 -12.312 -3.284 1.00 58.50 179 THR A C 1
ATOM 1352 O O . THR A 1 179 ? -20.210 -12.641 -3.404 1.00 58.50 179 THR A O 1
ATOM 1355 N N . GLU A 1 180 ? -18.541 -11.236 -3.904 1.00 56.53 180 GLU A N 1
ATOM 1356 C CA . GLU A 1 180 ? -19.351 -10.336 -4.743 1.00 56.53 180 GLU A CA 1
ATOM 1357 C C . GLU A 1 180 ? -19.701 -10.941 -6.112 1.00 56.53 180 GLU A C 1
ATOM 1359 O O . GLU A 1 180 ? -20.774 -10.678 -6.649 1.00 56.53 180 GLU A O 1
ATOM 1364 N N . ILE A 1 181 ? -18.842 -11.804 -6.664 1.00 56.84 181 ILE A N 1
ATOM 1365 C CA . ILE A 1 181 ? -19.135 -12.519 -7.918 1.00 56.84 181 ILE A CA 1
ATOM 1366 C C . ILE A 1 181 ? -20.205 -13.608 -7.696 1.00 56.84 181 ILE A C 1
ATOM 1368 O O . ILE A 1 181 ? -20.984 -13.900 -8.599 1.00 56.84 181 ILE A O 1
ATOM 1372 N N . GLY A 1 182 ? -20.287 -14.187 -6.491 1.00 46.97 182 GLY A N 1
ATOM 1373 C CA . GLY A 1 182 ? -21.259 -15.235 -6.150 1.00 46.97 182 GLY A CA 1
ATOM 1374 C C . GLY A 1 182 ? -22.685 -14.747 -5.852 1.00 46.97 182 GLY A C 1
ATOM 1375 O O . GLY A 1 182 ? -23.614 -15.553 -5.876 1.00 46.97 182 GLY A O 1
ATOM 1376 N N . THR A 1 183 ? -22.880 -13.454 -5.580 1.00 50.03 183 THR A N 1
ATOM 1377 C CA . THR A 1 183 ? -24.192 -12.857 -5.255 1.00 50.03 183 T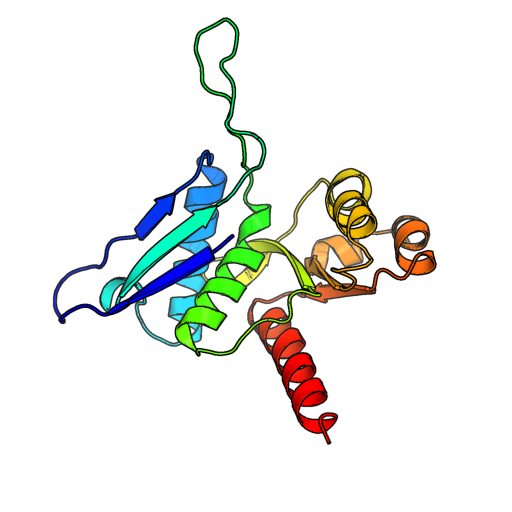HR A CA 1
ATOM 1378 C C . THR A 1 183 ? -24.868 -12.153 -6.432 1.00 50.03 183 THR A C 1
ATOM 1380 O O . THR A 1 183 ? -26.013 -11.726 -6.303 1.00 50.03 183 THR A O 1
ATOM 1383 N N . GLY A 1 184 ? -24.214 -12.078 -7.594 1.00 43.28 184 GLY A N 1
ATOM 1384 C CA . GLY A 1 184 ? -24.816 -11.598 -8.837 1.00 43.28 184 GLY A CA 1
ATOM 1385 C C . GLY A 1 184 ? -25.619 -12.689 -9.550 1.00 43.28 184 GLY A C 1
ATOM 1386 O O . GLY A 1 184 ? -25.095 -13.352 -10.444 1.00 43.28 184 GLY A O 1
ATOM 1387 N N . LYS A 1 185 ? -26.885 -12.870 -9.158 1.00 35.66 185 LYS A N 1
ATOM 1388 C CA . LYS A 1 185 ? -27.939 -13.452 -10.005 1.00 35.66 185 LYS A CA 1
ATOM 1389 C C . LYS A 1 185 ? -28.937 -12.372 -10.386 1.00 35.66 185 LYS A C 1
ATOM 1391 O O . LYS A 1 185 ? -29.284 -11.576 -9.488 1.00 35.66 185 LYS A O 1
#

Secondary structure (DSSP, 8-state):
-EEEEEE--TTSPPPEEEESSB-HHHHHHHHHHHHHHHHHTTS-HHHHEEEEEE---S----B-TTSPBPPSB-SGGGHHHHHHHHHHHHHT-PPPTTEEE--EE-TT-BEE--S-IIIIIIHHHHTTTTT--EEEEEHHHHHH--HHHHHHHHTTT-EEEEESBHHHHHHHHHHHHHHHHHS--

Radius of gyration: 17.29 Å; Cα contacts (8 Å, |Δi|>4): 335; chains: 1; bounding box: 45×48×48 Å

Foldseek 3Di:
DAKAWAFDDADDFAAEAEDDLEDPLVVVLLVLLQLQLCVVVVHNSRRTGRMYDYDDDPDNFDADPVRHTDRRDYHQQCNLVNNLNVNCNVVVPDFQQQEDGTAHAGSNFFGHDDPCPQVHPLVVQLVVCVRHQEYEHAQVVVVVDDPVSCCVSVVSRHHYHHDGGSVVVNVVRVVVVVVVVVPDD

Nearest PDB structures (foldseek):
  8dvh-assembly1_A  TM=7.953E-01  e=2.359E-11  Bacillus subtilis subsp. subtilis str. 168
  6wzv-assembly2_B  TM=6.821E-01  e=3.525E-11  Homo sapiens
  7eux-assembly1_A  TM=7.473E-01  e=6.969E-09  Meiothermus taiwanensis
  7euy-assembly1_A  TM=7.498E-01  e=9.108E-09  Meiothermus taiwanensis
  4fwg-assembly1_A  TM=7.193E-01  e=5.701E-09  Meiothermus taiwanensis